Protein AF-0000000066506032 (afdb_homodimer)

Structure (mmCIF, N/CA/C/O backbone):
data_AF-0000000066506032-model_v1
#
loop_
_entity.id
_entity.type
_entity.pdbx_description
1 polymer 'Uncharacterized protein'
#
loop_
_atom_site.group_PDB
_atom_site.id
_atom_site.type_symbol
_atom_site.label_atom_id
_atom_site.label_alt_id
_atom_site.label_comp_id
_atom_site.label_asym_id
_atom_site.label_entity_id
_atom_site.label_seq_id
_atom_site.pdbx_PDB_ins_code
_atom_site.Cartn_x
_atom_site.Cartn_y
_atom_site.Cartn_z
_atom_site.occupancy
_atom_site.B_iso_or_equiv
_atom_site.auth_seq_id
_atom_site.auth_comp_id
_atom_site.auth_asym_id
_atom_site.auth_atom_id
_atom_site.pdbx_PDB_model_num
ATOM 1 N N . MET A 1 1 ? 5.398 -12.383 57.062 1 49.31 1 MET A N 1
ATOM 2 C CA . MET A 1 1 ? 4.664 -12.047 55.844 1 49.31 1 MET A CA 1
ATOM 3 C C . MET A 1 1 ? 4.434 -13.281 54.969 1 49.31 1 MET A C 1
ATOM 5 O O . MET A 1 1 ? 5.371 -14.031 54.719 1 49.31 1 MET A O 1
ATOM 9 N N . ASN A 1 2 ? 3.252 -13.773 54.875 1 62.09 2 ASN A N 1
ATOM 10 C CA . ASN A 1 2 ? 2.902 -15.062 54.312 1 62.09 2 ASN A CA 1
ATOM 11 C C . ASN A 1 2 ? 3.33 -15.156 52.844 1 62.09 2 ASN A C 1
ATOM 13 O O . ASN A 1 2 ? 3.023 -14.266 52.031 1 62.09 2 ASN A O 1
ATOM 17 N N . PHE A 1 3 ? 4.227 -16.078 52.5 1 74.69 3 PHE A N 1
ATOM 18 C CA . PHE A 1 3 ? 4.902 -16.422 51.25 1 74.69 3 PHE A CA 1
ATOM 19 C C . PHE A 1 3 ? 3.906 -16.531 50.094 1 74.69 3 PHE A C 1
ATOM 21 O O . PHE A 1 3 ? 4.207 -16.141 48.969 1 74.69 3 PHE A O 1
ATOM 28 N N . ASN A 1 4 ? 2.752 -16.875 50.438 1 65.88 4 ASN A N 1
ATOM 29 C CA . ASN A 1 4 ? 1.734 -17.078 49.406 1 65.88 4 ASN A CA 1
ATOM 30 C C . ASN A 1 4 ? 1.228 -15.742 48.875 1 65.88 4 ASN A C 1
ATOM 32 O O . ASN A 1 4 ? 0.975 -15.617 47.656 1 65.88 4 ASN A O 1
ATOM 36 N N . LYS A 1 5 ? 1.082 -14.766 49.75 1 69.75 5 LYS A N 1
ATOM 37 C CA . LYS A 1 5 ? 0.627 -13.445 49.312 1 69.75 5 LYS A CA 1
ATOM 38 C C . LYS A 1 5 ? 1.688 -12.742 48.469 1 69.75 5 LYS A C 1
ATOM 40 O O . LYS A 1 5 ? 1.364 -12.078 47.469 1 69.75 5 LYS A O 1
ATOM 45 N N . LEU A 1 6 ? 2.887 -13.094 48.719 1 70.38 6 LEU A N 1
ATOM 46 C CA . LEU A 1 6 ? 4.004 -12.516 47.969 1 70.38 6 LEU A CA 1
ATOM 47 C C . LEU A 1 6 ? 4.094 -13.109 46.594 1 70.38 6 LEU A C 1
ATOM 49 O O . LEU A 1 6 ? 4.348 -12.391 45.625 1 70.38 6 LEU A O 1
ATOM 53 N N . PHE A 1 7 ? 3.779 -14.328 46.469 1 69.75 7 PHE A N 1
ATOM 54 C CA . PHE A 1 7 ? 3.84 -15.016 45.188 1 69.75 7 PHE A CA 1
ATOM 55 C C . PHE A 1 7 ? 2.719 -14.539 44.25 1 69.75 7 PHE A C 1
ATOM 57 O O . PHE A 1 7 ? 2.93 -14.352 43.062 1 69.75 7 PHE A O 1
ATOM 64 N N . VAL A 1 8 ? 1.598 -14.297 44.781 1 64.06 8 VAL A N 1
ATOM 65 C CA . VAL A 1 8 ? 0.461 -13.812 44 1 64.06 8 VAL A CA 1
ATOM 66 C C . VAL A 1 8 ? 0.734 -12.391 43.5 1 64.06 8 VAL A C 1
ATOM 68 O O . VAL A 1 8 ? 0.438 -12.047 42.375 1 64.06 8 VAL A O 1
ATOM 71 N N . ILE A 1 9 ? 1.435 -11.609 44.344 1 64.75 9 ILE A N 1
ATOM 72 C CA . ILE A 1 9 ? 1.771 -10.234 43.969 1 64.75 9 ILE A CA 1
ATOM 73 C C . ILE A 1 9 ? 2.854 -10.227 42.906 1 64.75 9 ILE A C 1
ATOM 75 O O . ILE A 1 9 ? 2.768 -9.477 41.938 1 64.75 9 ILE A O 1
ATOM 79 N N . LEU A 1 10 ? 3.717 -11.148 43.031 1 70.25 10 LEU A N 1
ATOM 80 C CA . LEU A 1 10 ? 4.805 -11.195 42.062 1 70.25 10 LEU A CA 1
ATOM 81 C C . LEU A 1 10 ? 4.316 -11.727 40.719 1 70.25 10 LEU A C 1
ATOM 83 O O . LEU A 1 10 ? 4.727 -11.234 39.656 1 70.25 10 LEU A O 1
ATOM 87 N N . SER A 1 11 ? 3.482 -12.648 40.781 1 64.81 11 SER A N 1
ATOM 88 C CA . SER A 1 11 ? 2.943 -13.195 39.531 1 64.81 11 SER A CA 1
ATOM 89 C C . SER A 1 11 ? 2.059 -12.18 38.812 1 64.81 11 SER A C 1
ATOM 91 O O . SER A 1 11 ? 2.062 -12.102 37.594 1 64.81 11 SER A O 1
ATOM 93 N N . THR A 1 12 ? 1.361 -11.344 39.594 1 64.44 12 THR A N 1
ATOM 94 C CA . THR A 1 12 ? 0.537 -10.297 39 1 64.44 12 THR A CA 1
ATOM 95 C C . THR A 1 12 ? 1.409 -9.195 38.406 1 64.44 12 THR A C 1
ATOM 97 O O . THR A 1 12 ? 1.113 -8.688 37.312 1 64.44 12 THR A O 1
ATOM 100 N N . ILE A 1 13 ? 2.512 -8.961 39 1 60.44 13 ILE A N 1
ATOM 101 C CA . ILE A 1 13 ? 3.449 -7.961 38.5 1 60.44 13 ILE A CA 1
ATOM 102 C C . ILE A 1 13 ? 4.137 -8.492 37.25 1 60.44 13 ILE A C 1
ATOM 104 O O . ILE A 1 13 ? 4.312 -7.758 36.281 1 60.44 13 ILE A O 1
ATOM 108 N N . PHE A 1 14 ? 4.512 -9.773 37.281 1 58.94 14 PHE A N 1
ATOM 109 C CA . PHE A 1 14 ? 5.148 -10.383 36.125 1 58.94 14 PHE A CA 1
ATOM 110 C C . PHE A 1 14 ? 4.191 -10.422 34.938 1 58.94 14 PHE A C 1
ATOM 112 O O . PHE A 1 14 ? 4.598 -10.188 33.812 1 58.94 14 PHE A O 1
ATOM 119 N N . PHE A 1 15 ? 2.996 -10.82 35.156 1 56.06 15 PHE A N 1
ATOM 120 C CA . PHE A 1 15 ? 1.985 -10.82 34.125 1 56.06 15 PHE A CA 1
ATOM 121 C C . PHE A 1 15 ? 1.738 -9.414 33.594 1 56.06 15 PHE A C 1
ATOM 123 O O . PHE A 1 15 ? 1.547 -9.211 32.406 1 56.06 15 PHE A O 1
ATOM 130 N N . LEU A 1 16 ? 1.804 -8.453 34.469 1 53.59 16 LEU A N 1
ATOM 131 C CA . LEU A 1 16 ? 1.647 -7.066 34.031 1 53.59 16 LEU A CA 1
ATOM 132 C C . LEU A 1 16 ? 2.902 -6.566 33.344 1 53.59 16 LEU A C 1
ATOM 134 O O . LEU A 1 16 ? 2.814 -5.766 32.406 1 53.59 16 LEU A O 1
ATOM 138 N N . ALA A 1 17 ? 4.027 -7.086 33.781 1 50.12 17 ALA A N 1
ATOM 139 C CA . ALA A 1 17 ? 5.289 -6.676 33.188 1 50.12 17 ALA A CA 1
ATOM 140 C C . ALA A 1 17 ? 5.469 -7.316 31.797 1 50.12 17 ALA A C 1
ATOM 142 O O . ALA A 1 17 ? 6.047 -6.707 30.891 1 50.12 17 ALA A O 1
ATOM 143 N N . THR A 1 18 ? 5.293 -8.641 31.672 1 48.34 18 THR A N 1
ATOM 144 C CA . THR A 1 18 ? 5.395 -9.258 30.359 1 48.34 18 THR A CA 1
ATOM 145 C C . THR A 1 18 ? 4.367 -8.656 29.391 1 48.34 18 THR A C 1
ATOM 147 O O . THR A 1 18 ? 4.484 -8.812 28.172 1 48.34 18 THR A O 1
ATOM 150 N N . ASN A 1 19 ? 3.271 -8.328 29.797 1 40.59 19 ASN A N 1
ATOM 151 C CA . ASN A 1 19 ? 2.438 -7.602 28.844 1 40.59 19 ASN A CA 1
ATOM 152 C C . ASN A 1 19 ? 3.156 -6.375 28.297 1 40.59 19 ASN A C 1
ATOM 154 O O . ASN A 1 19 ? 3.256 -6.203 27.078 1 40.59 19 ASN A O 1
ATOM 158 N N . TYR A 1 20 ? 3.18 -5.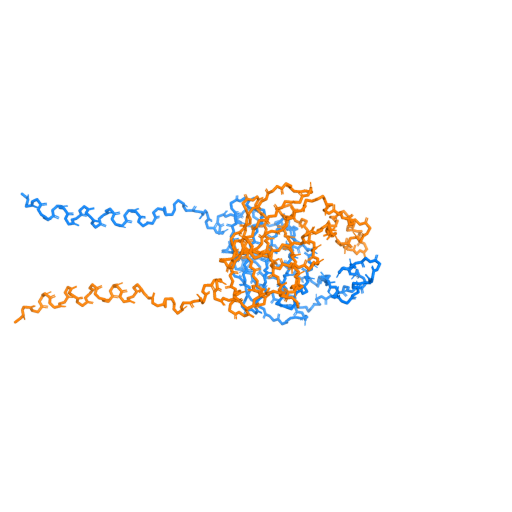082 28.875 1 36.22 20 TYR A N 1
ATOM 159 C CA . TYR A 1 20 ? 3.146 -3.842 28.109 1 36.22 20 TYR A CA 1
ATOM 160 C C . TYR A 1 20 ? 4.551 -3.404 27.719 1 36.22 20 TYR A C 1
ATOM 162 O O . TYR A 1 20 ? 4.773 -2.24 27.375 1 36.22 20 TYR A O 1
ATOM 170 N N . ILE A 1 21 ? 5.617 -4.035 28.219 1 35.44 21 ILE A N 1
ATOM 171 C CA . ILE A 1 21 ? 6.637 -3.205 27.594 1 35.44 21 ILE A CA 1
ATOM 172 C C . ILE A 1 21 ? 6.605 -3.416 26.078 1 35.44 21 ILE A C 1
ATOM 174 O O . ILE A 1 21 ? 7.121 -4.418 25.578 1 35.44 21 ILE A O 1
ATOM 178 N N . LYS A 1 22 ? 5.543 -3.461 25.406 1 39.41 22 LYS A N 1
ATOM 179 C CA . LYS A 1 22 ? 5.801 -3.047 24.031 1 39.41 22 LYS A CA 1
ATOM 180 C C . LYS A 1 22 ? 6.953 -2.051 23.969 1 39.41 22 LYS A C 1
ATOM 182 O O . LYS A 1 22 ? 6.832 -0.917 24.438 1 39.41 22 LYS A O 1
ATOM 187 N N . ILE A 1 23 ? 8.141 -2.299 24.188 1 39.12 23 ILE A N 1
ATOM 188 C CA . ILE A 1 23 ? 9.148 -1.353 23.703 1 39.12 23 ILE A CA 1
ATOM 189 C C . ILE A 1 23 ? 8.531 -0.442 22.641 1 39.12 23 ILE A C 1
ATOM 191 O O . ILE A 1 23 ? 8.062 -0.916 21.609 1 39.12 23 ILE A O 1
ATOM 195 N N . GLY A 1 24 ? 7.938 0.669 23.016 1 46.81 24 GLY A N 1
ATOM 196 C CA . GLY A 1 24 ? 7.008 1.696 22.578 1 46.81 24 GLY A CA 1
ATOM 197 C C . GLY A 1 24 ? 7.277 2.166 21.156 1 46.81 24 GLY A C 1
ATOM 198 O O . GLY A 1 24 ? 8.266 2.865 20.906 1 46.81 24 GLY A O 1
ATOM 199 N N . GLU A 1 25 ? 7.23 1.263 20.141 1 56.78 25 GLU A N 1
ATOM 200 C CA . GLU A 1 25 ? 7.234 1.967 18.875 1 56.78 25 GLU A CA 1
ATOM 201 C C .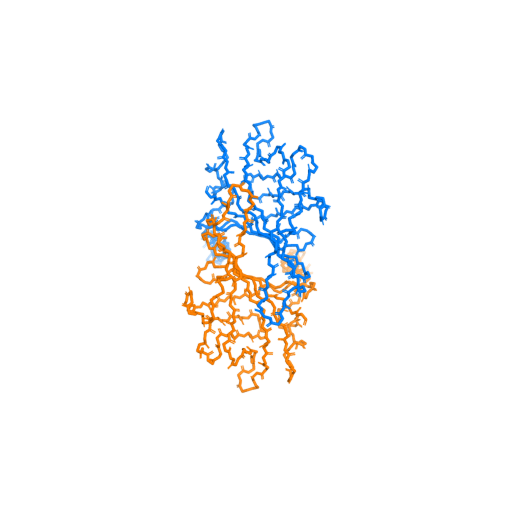 GLU A 1 25 ? 6.664 3.375 19.016 1 56.78 25 GLU A C 1
ATOM 203 O O . GLU A 1 25 ? 5.637 3.57 19.672 1 56.78 25 GLU A O 1
ATOM 208 N N . ALA A 1 26 ? 7.602 4.293 18.891 1 68.69 26 ALA A N 1
ATOM 209 C CA . ALA A 1 26 ? 7.176 5.691 18.953 1 68.69 26 ALA A CA 1
ATOM 210 C C . ALA A 1 26 ? 5.801 5.871 18.328 1 68.69 26 ALA A C 1
ATOM 212 O O . ALA A 1 26 ? 5.496 5.254 17.297 1 68.69 26 ALA A O 1
ATOM 213 N N . SER A 1 27 ? 4.996 6.387 19.047 1 85.94 27 SER A N 1
ATOM 214 C CA . SER A 1 27 ? 3.688 6.746 18.516 1 85.94 27 SER A CA 1
ATOM 215 C C . SER A 1 27 ? 3.818 7.543 17.219 1 85.94 27 SER A C 1
ATOM 217 O O . SER A 1 27 ? 4.891 8.07 16.922 1 85.94 27 SER A O 1
ATOM 219 N N . CYS A 1 28 ? 2.904 7.578 16.516 1 92.12 28 CYS A N 1
ATOM 220 C CA . CYS A 1 28 ? 2.906 8.406 15.312 1 92.12 28 CYS A CA 1
ATOM 221 C C . CYS A 1 28 ? 3.182 9.859 15.648 1 92.12 28 CYS A C 1
ATOM 223 O O . CYS A 1 28 ? 3.895 10.555 14.922 1 92.12 28 CYS A O 1
ATOM 225 N N . SER A 1 29 ? 2.648 10.258 16.781 1 91.94 29 SER A N 1
ATOM 226 C CA . SER A 1 29 ? 2.848 11.648 17.172 1 91.94 29 SER A CA 1
ATOM 227 C C . SER A 1 29 ? 4.328 11.977 17.297 1 91.94 29 SER A C 1
ATOM 229 O O . SER A 1 29 ? 4.766 13.055 16.891 1 91.94 29 SER A O 1
ATOM 231 N N . GLU A 1 30 ? 5.051 11.102 17.797 1 90.06 30 GLU A N 1
ATOM 232 C CA . GLU A 1 30 ? 6.488 11.312 17.938 1 90.06 30 GLU A CA 1
ATOM 233 C C . GLU A 1 30 ? 7.199 11.227 16.578 1 90.06 30 GLU A C 1
ATOM 235 O O . GLU A 1 30 ? 8.078 12.031 16.281 1 90.06 30 GLU A O 1
ATOM 240 N N . GLN A 1 31 ? 6.781 10.32 15.805 1 89.94 31 GLN A N 1
ATOM 241 C CA . GLN A 1 31 ? 7.469 10.047 14.547 1 89.94 31 GLN A CA 1
ATOM 242 C C . GLN A 1 31 ? 7.199 11.148 13.523 1 89.94 31 GLN A C 1
ATOM 244 O O . GLN A 1 31 ? 8.047 11.445 12.688 1 89.94 31 GLN A O 1
ATOM 249 N N . LEU A 1 32 ? 6 11.758 13.648 1 92.56 32 LEU A N 1
ATOM 250 C CA . LEU A 1 32 ? 5.609 12.734 12.641 1 92.56 32 LEU A CA 1
ATOM 251 C C . LEU A 1 32 ? 5.871 14.156 13.133 1 92.56 32 LEU A C 1
ATOM 253 O O . LEU A 1 32 ? 5.691 15.117 12.383 1 92.56 32 LEU A O 1
ATOM 257 N N . ALA A 1 33 ? 6.309 14.344 14.312 1 91.81 33 ALA A N 1
ATOM 258 C CA . ALA A 1 33 ? 6.43 15.656 14.953 1 91.81 33 ALA A CA 1
ATOM 259 C C . ALA A 1 33 ? 7.277 16.594 14.102 1 91.81 33 ALA A C 1
ATOM 261 O O . ALA A 1 33 ? 6.945 17.781 13.953 1 91.81 33 ALA A O 1
ATOM 262 N N . GLY A 1 34 ? 8.281 16.094 13.531 1 91.56 34 GLY A N 1
ATOM 263 C CA . GLY A 1 34 ? 9.227 16.922 12.797 1 91.56 34 GLY A CA 1
ATOM 264 C C . GLY A 1 34 ? 8.633 17.531 11.539 1 91.56 34 GLY A C 1
ATOM 265 O O . GLY A 1 34 ? 9.18 18.484 10.984 1 91.56 34 GLY A O 1
ATOM 266 N N . TYR A 1 35 ? 7.543 17.031 11.117 1 93.19 35 TYR A N 1
ATOM 267 C CA . TYR A 1 35 ? 6.945 17.516 9.875 1 93.19 35 TYR A CA 1
ATOM 268 C C . TYR A 1 35 ? 5.895 18.578 10.148 1 93.19 35 TYR A C 1
ATOM 270 O O . TYR A 1 35 ? 5.414 19.234 9.219 1 93.19 35 TYR A O 1
ATOM 278 N N . PHE A 1 36 ? 5.477 18.609 11.305 1 93.62 36 PHE A N 1
ATOM 279 C CA . PHE A 1 36 ? 4.469 19.594 11.672 1 93.62 36 PHE A CA 1
ATOM 280 C C . PHE A 1 36 ? 5.125 20.859 12.195 1 93.62 36 PHE A C 1
ATOM 282 O O . PHE A 1 36 ? 4.953 21.234 13.359 1 93.62 36 PHE A O 1
ATOM 289 N N . ASN A 1 37 ? 5.68 21.344 11.203 1 88.31 37 ASN A N 1
ATOM 290 C CA . ASN A 1 37 ? 6.363 22.625 11.422 1 88.31 37 ASN A CA 1
ATOM 291 C C . ASN A 1 37 ? 5.949 23.656 10.383 1 88.31 37 ASN A C 1
ATOM 293 O O . ASN A 1 37 ? 5.035 23.438 9.594 1 88.31 37 ASN A O 1
ATOM 297 N N . GLU A 1 38 ? 6.105 24.984 10.453 1 88.56 38 GLU A N 1
ATOM 298 C CA . GLU A 1 38 ? 5.641 26.094 9.617 1 88.56 38 GLU A CA 1
ATOM 299 C C . GLU A 1 38 ? 6.23 26.016 8.211 1 88.56 38 GLU A C 1
ATOM 301 O O . GLU A 1 38 ? 6.07 26.938 7.41 1 88.56 38 GLU A O 1
ATOM 306 N N . LYS A 1 39 ? 6.828 24.828 7.828 1 91.44 39 LYS A N 1
ATOM 307 C CA . LYS A 1 39 ? 7.371 24.641 6.488 1 91.44 39 LYS A CA 1
ATOM 308 C C . LYS A 1 39 ? 6.473 23.734 5.656 1 91.44 39 LYS A C 1
ATOM 310 O O . LYS A 1 39 ? 5.734 22.906 6.203 1 91.44 39 LYS A O 1
ATOM 315 N N . ASN A 1 40 ? 6.602 23.906 4.406 1 92.62 40 ASN A N 1
ATOM 316 C CA . ASN A 1 40 ? 5.91 23.016 3.475 1 92.62 40 ASN A CA 1
ATOM 317 C C . ASN A 1 40 ? 6.551 21.625 3.447 1 92.62 40 ASN A C 1
ATOM 319 O O . ASN A 1 40 ? 7.773 21.5 3.486 1 92.62 40 ASN A O 1
ATOM 323 N N . GLN A 1 41 ? 5.652 20.625 3.43 1 92.06 41 GLN A N 1
ATOM 324 C CA . GLN A 1 41 ? 6.094 19.234 3.377 1 92.06 41 GLN A CA 1
ATOM 325 C C . GLN A 1 41 ? 5.703 18.578 2.055 1 92.06 41 GLN A C 1
ATOM 327 O O . GLN A 1 41 ? 4.523 18.531 1.704 1 92.06 41 GLN A O 1
ATOM 332 N N . ASN A 1 42 ? 6.66 18.078 1.332 1 89.69 42 ASN A N 1
ATOM 333 C CA . ASN A 1 42 ? 6.34 17.25 0.173 1 89.69 42 ASN A CA 1
ATOM 334 C C . ASN A 1 42 ? 5.953 15.828 0.585 1 89.69 42 ASN A C 1
ATOM 336 O O . ASN A 1 42 ? 6.66 15.195 1.369 1 89.69 42 ASN A O 1
ATOM 340 N N . VAL A 1 43 ? 4.785 15.461 0.041 1 88.81 43 VAL A N 1
ATOM 341 C CA . VAL A 1 43 ? 4.285 14.148 0.442 1 88.81 43 VAL A CA 1
ATOM 342 C C . VAL A 1 43 ? 3.936 13.328 -0.797 1 88.81 43 VAL A C 1
ATOM 344 O O . VAL A 1 43 ? 3.512 13.875 -1.816 1 88.81 43 VAL A O 1
ATOM 347 N N . GLN A 1 44 ? 4.156 12.07 -0.62 1 86.5 44 GLN A N 1
ATOM 348 C CA . GLN A 1 44 ? 3.633 11.07 -1.545 1 86.5 44 GLN A CA 1
ATOM 349 C C . GLN A 1 44 ? 2.562 10.211 -0.878 1 86.5 44 GLN A C 1
ATOM 351 O O . GLN A 1 44 ? 2.789 9.648 0.198 1 86.5 44 GLN A O 1
ATOM 356 N N . LEU A 1 45 ? 1.511 10.188 -1.52 1 90.38 45 LEU A N 1
ATOM 357 C CA . LEU A 1 45 ? 0.445 9.273 -1.123 1 90.38 45 LEU A CA 1
ATOM 358 C C . LEU A 1 45 ? 0.218 8.203 -2.189 1 90.38 45 LEU A C 1
ATOM 360 O O . LEU A 1 45 ? 0.124 8.523 -3.379 1 90.38 45 LEU A O 1
ATOM 364 N N . THR A 1 46 ? 0.154 7.023 -1.751 1 90.25 46 THR A N 1
ATOM 365 C CA . THR A 1 46 ? -0.203 5.91 -2.621 1 90.25 46 THR A CA 1
ATOM 366 C C . THR A 1 46 ? -1.386 5.133 -2.049 1 90.25 46 THR A C 1
ATOM 368 O O . THR A 1 46 ? -1.386 4.773 -0.87 1 90.25 46 THR A O 1
ATOM 371 N N . PHE A 1 47 ? -2.344 4.914 -2.854 1 90.75 47 PHE A N 1
ATOM 372 C CA . PHE A 1 47 ? -3.531 4.16 -2.473 1 90.75 47 PHE A CA 1
ATOM 373 C C . PHE A 1 47 ? -3.66 2.891 -3.311 1 90.75 47 PHE A C 1
ATOM 375 O O . PHE A 1 47 ? -3.461 2.922 -4.527 1 90.75 47 PHE A O 1
ATOM 382 N N . VAL A 1 48 ? -3.922 1.862 -2.67 1 89.19 48 VAL A N 1
ATOM 383 C CA . VAL A 1 48 ? -4.398 0.662 -3.35 1 89.19 48 VAL A CA 1
ATOM 384 C C . VAL A 1 48 ? -5.867 0.42 -3 1 89.19 48 VAL A C 1
ATOM 386 O O . VAL A 1 48 ? -6.207 0.219 -1.833 1 89.19 48 VAL A O 1
ATOM 389 N N . ARG A 1 49 ? -6.684 0.376 -4.012 1 87.88 49 ARG A N 1
ATOM 390 C CA . ARG A 1 49 ? -8.117 0.191 -3.824 1 87.88 49 ARG A CA 1
ATOM 391 C C . ARG A 1 49 ? -8.484 -1.289 -3.826 1 87.88 49 ARG A C 1
ATOM 393 O O . ARG A 1 49 ? -7.742 -2.117 -4.359 1 87.88 49 ARG A O 1
ATOM 400 N N . PRO A 1 50 ? -9.602 -1.54 -3.285 1 83.44 50 PRO A N 1
ATOM 401 C CA . PRO A 1 50 ? -10 -2.947 -3.203 1 83.44 50 PRO A CA 1
ATOM 402 C C . PRO A 1 50 ? -10.086 -3.615 -4.574 1 83.44 50 PRO A C 1
ATOM 404 O O . PRO A 1 50 ? -9.867 -4.824 -4.691 1 83.44 50 PRO A O 1
ATOM 407 N N . GLN A 1 51 ? -10.375 -2.879 -5.586 1 78.75 51 GLN A N 1
ATOM 408 C CA . GLN A 1 51 ? -10.523 -3.445 -6.922 1 78.75 51 GLN A CA 1
ATOM 409 C C . GLN A 1 51 ? -9.172 -3.596 -7.609 1 78.75 51 GLN A C 1
ATOM 411 O O . GLN A 1 51 ? -9.086 -4.121 -8.719 1 78.75 51 GLN A O 1
ATOM 416 N N . GLY A 1 52 ? -8.102 -3.004 -6.941 1 78 52 GLY A N 1
ATOM 417 C CA . GLY A 1 52 ? -6.762 -3.232 -7.457 1 78 52 GLY A CA 1
ATOM 418 C C . GLY A 1 52 ? -6.152 -2.002 -8.102 1 78 52 GLY A C 1
ATOM 419 O O . GLY A 1 52 ? -4.961 -1.983 -8.414 1 78 52 GLY A O 1
ATOM 420 N N . ASP A 1 53 ? -6.961 -1.018 -8.289 1 82.56 53 ASP A N 1
ATOM 421 C CA . ASP A 1 53 ? -6.418 0.214 -8.859 1 82.56 53 ASP A CA 1
ATOM 422 C C . ASP A 1 53 ? -5.488 0.908 -7.867 1 82.56 53 ASP A C 1
ATOM 424 O O . ASP A 1 53 ? -5.773 0.962 -6.668 1 82.56 53 ASP A O 1
ATOM 428 N N . VAL A 1 54 ? -4.426 1.358 -8.422 1 85.88 54 VAL A N 1
ATOM 429 C CA . VAL A 1 54 ? -3.449 2.104 -7.637 1 85.88 54 VAL A CA 1
ATOM 430 C C . VAL A 1 54 ? -3.549 3.592 -7.965 1 85.88 54 VAL A C 1
ATOM 432 O O . VAL A 1 54 ? -3.623 3.973 -9.133 1 85.88 54 VAL A O 1
ATOM 435 N N . VAL A 1 55 ? -3.607 4.352 -6.953 1 84.81 55 VAL A N 1
ATOM 436 C CA . VAL A 1 55 ? -3.658 5.801 -7.105 1 84.81 55 VAL A CA 1
ATOM 437 C C . VAL A 1 55 ? -2.391 6.426 -6.523 1 84.81 55 VAL A C 1
ATOM 439 O O . VAL A 1 55 ? -1.988 6.102 -5.406 1 84.81 55 VAL A O 1
ATOM 442 N N . TYR A 1 56 ? -1.836 7.301 -7.316 1 84.56 56 TYR A N 1
ATOM 443 C CA . TYR A 1 56 ? -0.614 7.992 -6.918 1 84.56 56 TYR A CA 1
ATOM 444 C C . TYR A 1 56 ? -0.838 9.5 -6.844 1 84.56 56 TYR A C 1
ATOM 446 O O . TYR A 1 56 ? -1.355 10.102 -7.785 1 84.56 56 TYR A O 1
ATOM 454 N N . ILE A 1 57 ? -0.417 10.023 -5.691 1 83.31 57 ILE A N 1
ATOM 455 C CA . ILE A 1 57 ? -0.496 11.469 -5.484 1 83.31 57 ILE A CA 1
ATOM 456 C C . ILE A 1 57 ? 0.844 11.992 -4.973 1 83.31 57 ILE A C 1
ATOM 458 O O . ILE A 1 57 ? 1.41 11.438 -4.027 1 83.31 57 ILE A O 1
ATOM 462 N N . SER A 1 58 ? 1.342 12.984 -5.617 1 83.69 58 SER A N 1
ATOM 463 C CA . SER A 1 58 ? 2.434 13.805 -5.102 1 83.69 58 SER A CA 1
ATOM 464 C C . SER A 1 58 ? 1.979 15.242 -4.867 1 83.69 58 SER A C 1
ATOM 466 O O . SER A 1 58 ? 1.466 15.898 -5.781 1 83.69 58 SER A O 1
ATOM 468 N N . ASN A 1 59 ? 2.172 15.617 -3.576 1 84.06 59 ASN A N 1
ATOM 469 C CA . ASN A 1 59 ? 1.655 16.938 -3.242 1 84.06 59 ASN A CA 1
ATOM 470 C C . ASN A 1 59 ? 2.498 17.625 -2.162 1 84.06 59 ASN A C 1
ATOM 472 O O . ASN A 1 59 ? 3.352 16.984 -1.546 1 84.06 59 ASN A O 1
ATOM 476 N N . THR A 1 60 ? 2.248 18.906 -2.078 1 88.31 60 THR A N 1
ATOM 477 C CA . THR A 1 60 ? 2.812 19.688 -0.982 1 88.31 60 THR A CA 1
ATOM 478 C C . THR A 1 60 ? 1.736 20.031 0.043 1 88.31 60 THR A C 1
ATOM 480 O O . THR A 1 60 ? 0.681 20.562 -0.312 1 88.31 60 THR A O 1
ATOM 483 N N . LEU A 1 61 ? 2.066 19.703 1.287 1 90.5 61 LEU A N 1
ATOM 484 C CA . LEU A 1 61 ? 1.156 20.047 2.371 1 90.5 61 LEU A CA 1
ATOM 485 C C . LEU A 1 61 ? 1.728 21.188 3.209 1 90.5 61 LEU A C 1
ATOM 487 O O . LEU A 1 61 ? 2.936 21.234 3.453 1 90.5 61 LEU A O 1
ATOM 491 N N . SER A 1 62 ? 0.858 22.031 3.58 1 92.56 62 SER A N 1
ATOM 492 C CA . SER A 1 62 ? 1.235 23.156 4.441 1 92.56 62 SER A CA 1
ATOM 493 C C . SER A 1 62 ? 0.614 23.016 5.824 1 92.56 62 SER A C 1
ATOM 495 O O . SER A 1 62 ? -0.502 22.516 5.965 1 92.56 62 SER A O 1
ATOM 497 N N . TYR A 1 63 ? 1.405 23.484 6.75 1 94.94 63 TYR A N 1
ATOM 498 C CA . TYR A 1 63 ? 0.917 23.469 8.125 1 94.94 63 TYR A CA 1
ATOM 499 C C . TYR A 1 63 ? -0.15 24.531 8.344 1 94.94 63 TYR A C 1
ATOM 501 O O . TYR A 1 63 ? 0.04 25.688 7.973 1 94.94 63 TYR A O 1
ATOM 509 N N . TYR A 1 64 ? -1.316 24.125 8.844 1 93.44 64 TYR A N 1
ATOM 510 C CA . TYR A 1 64 ? -2.395 25.016 9.242 1 93.44 64 TYR A CA 1
ATOM 511 C C . TYR A 1 64 ? -2.428 25.188 10.758 1 93.44 64 TYR A C 1
ATOM 513 O O . TYR A 1 64 ? -2.967 24.344 11.477 1 93.44 64 TYR A O 1
ATOM 521 N N . PRO A 1 65 ? -1.959 26.281 11.359 1 91.12 65 PRO A N 1
ATOM 522 C CA . PRO A 1 65 ? -1.708 26.422 12.789 1 91.12 65 PRO A CA 1
ATOM 523 C C . PRO A 1 65 ? -2.99 26.422 13.617 1 91.12 65 PRO A C 1
ATOM 525 O O . PRO A 1 65 ? -2.998 25.938 14.75 1 91.12 65 PRO A O 1
ATOM 528 N N . TYR A 1 66 ? -4.109 26.859 13.117 1 91.62 66 TYR A N 1
ATOM 529 C CA . TYR A 1 66 ? -5.336 26.969 13.906 1 91.62 66 TYR A CA 1
ATOM 530 C C . TYR A 1 66 ? -5.945 25.594 14.148 1 91.62 66 TYR A C 1
ATOM 532 O O . TYR A 1 66 ? -6.656 25.391 15.141 1 91.62 66 TYR A O 1
ATOM 540 N N . GLY A 1 67 ? -5.66 24.625 13.289 1 92.12 67 GLY A N 1
ATOM 541 C CA . GLY A 1 67 ? -6.184 23.281 13.453 1 92.12 67 GLY A CA 1
ATOM 542 C C . GLY A 1 67 ? -5.109 22.25 13.773 1 92.12 67 GLY A C 1
ATOM 543 O O . GLY A 1 67 ? -5.414 21.078 14.023 1 92.12 67 GLY A O 1
ATOM 544 N N . SER A 1 68 ? -3.883 22.719 13.727 1 93.62 68 SER A N 1
ATOM 545 C CA . SER A 1 68 ? -2.715 21.891 14.023 1 93.62 68 SER A CA 1
ATOM 546 C C . SER A 1 68 ? -2.658 20.672 13.109 1 93.62 68 SER A C 1
ATOM 548 O O . SER A 1 68 ? -2.514 19.547 13.586 1 93.62 68 SER A O 1
ATOM 550 N N . PHE A 1 69 ? -2.848 20.875 11.914 1 94.56 69 PHE A N 1
ATOM 551 C CA . PHE A 1 69 ? -2.752 19.781 10.945 1 94.56 69 PHE A CA 1
ATOM 552 C C . PHE A 1 69 ? -2.076 20.266 9.664 1 94.56 69 PHE A C 1
ATOM 554 O O . PHE A 1 69 ? -1.954 21.469 9.43 1 94.56 69 PHE A O 1
ATOM 561 N N . LEU A 1 70 ? -1.59 19.375 8.812 1 94.25 70 LEU A N 1
ATOM 562 C CA . LEU A 1 70 ? -1.101 19.641 7.465 1 94.25 70 LEU A CA 1
ATOM 563 C C . LEU A 1 70 ? -2.221 19.5 6.441 1 94.25 70 LEU A C 1
ATOM 565 O O . LEU A 1 70 ? -3.061 18.594 6.559 1 94.25 70 LEU A O 1
ATOM 569 N N . THR A 1 71 ? -2.135 20.344 5.391 1 92.75 71 THR A N 1
ATOM 570 C CA . THR A 1 71 ? -3.191 20.297 4.387 1 92.75 71 THR A CA 1
ATOM 571 C C . THR A 1 71 ? -2.682 20.797 3.039 1 92.75 71 THR A C 1
ATOM 573 O O . THR A 1 71 ? -1.665 21.5 2.975 1 92.75 71 THR A O 1
ATOM 576 N N . ASN A 1 72 ? -3.27 20.375 1.894 1 87 72 ASN A N 1
ATOM 577 C CA . ASN A 1 72 ? -2.857 20.781 0.555 1 87 72 ASN A CA 1
ATOM 578 C C . ASN A 1 72 ? -3.369 22.172 0.211 1 87 72 ASN A C 1
ATOM 580 O O . ASN A 1 72 ? -2.797 22.859 -0.639 1 87 72 ASN A O 1
ATOM 584 N N . GLY A 1 73 ? -4.383 22.672 0.771 1 76.56 73 GLY A N 1
ATOM 585 C CA . GLY A 1 73 ? -4.918 24.016 0.525 1 76.56 73 GLY A CA 1
ATOM 586 C C . GLY A 1 73 ? -5.516 24.172 -0.861 1 76.56 73 GLY A C 1
ATOM 587 O O . GLY A 1 73 ? -6.367 25.031 -1.082 1 76.56 73 GLY A O 1
ATOM 588 N N . ASN A 1 74 ? -4.902 23.438 -1.944 1 75.69 74 ASN A N 1
ATOM 589 C CA . ASN A 1 74 ? -5.367 23.547 -3.324 1 75.69 74 ASN A CA 1
ATOM 590 C C . ASN A 1 74 ? -5.633 22.172 -3.934 1 75.69 74 ASN A C 1
ATOM 592 O O . ASN A 1 74 ? -5.426 21.141 -3.281 1 75.69 74 ASN A O 1
ATOM 596 N N . SER A 1 75 ? -6.191 22.25 -5.188 1 75.56 75 SER A N 1
ATOM 597 C CA . SER A 1 75 ? -6.418 21 -5.922 1 75.56 75 SER A CA 1
ATOM 598 C C . SER A 1 75 ? -5.102 20.312 -6.254 1 75.56 75 SER A C 1
ATOM 600 O O . SER A 1 75 ? -4.055 20.953 -6.324 1 75.56 75 SER A O 1
ATOM 602 N N . PHE A 1 76 ? -5.16 19 -6.309 1 73.5 76 PHE A N 1
ATOM 603 C CA . PHE A 1 76 ? -3.963 18.234 -6.629 1 73.5 76 PHE A CA 1
ATOM 604 C C . PHE A 1 76 ? -4.281 17.109 -7.613 1 73.5 76 PHE A C 1
ATOM 606 O O . PHE A 1 76 ? -5.375 16.547 -7.578 1 73.5 76 PHE A O 1
ATOM 613 N N . PRO A 1 77 ? -3.465 16.859 -8.406 1 75.25 77 PRO A N 1
ATOM 614 C CA . PRO A 1 77 ? -3.67 15.758 -9.352 1 75.25 77 PRO A CA 1
ATOM 615 C C . PRO A 1 77 ? -3.418 14.391 -8.734 1 75.25 77 PRO A C 1
ATOM 617 O O . PRO A 1 77 ? -2.58 14.258 -7.84 1 75.25 77 PRO A O 1
ATOM 620 N N . ALA A 1 78 ? -4.289 13.414 -9.164 1 80 78 ALA A N 1
ATOM 621 C CA . ALA A 1 78 ? -4.09 12.008 -8.836 1 80 78 ALA A CA 1
ATOM 622 C C . ALA A 1 78 ? -3.928 11.172 -10.102 1 80 78 ALA A C 1
ATOM 624 O O . ALA A 1 78 ? -4.652 11.367 -11.078 1 80 78 ALA A O 1
ATOM 625 N N . LEU A 1 79 ? -3.014 10.289 -10.047 1 79.62 79 LEU A N 1
ATOM 626 C CA . LEU A 1 79 ? -2.789 9.359 -11.156 1 79.62 79 LEU A CA 1
ATOM 627 C C . LEU A 1 79 ? -3.318 7.973 -10.812 1 79.62 79 LEU A C 1
ATOM 629 O O . LEU A 1 79 ? -3.053 7.453 -9.727 1 79.62 79 LEU A O 1
ATOM 633 N N . PHE A 1 80 ? -4.047 7.426 -11.773 1 79 80 PHE A N 1
ATOM 634 C CA . PHE A 1 80 ? -4.66 6.121 -11.562 1 79 80 PHE A CA 1
ATOM 635 C C . PHE A 1 80 ? -3.998 5.059 -12.438 1 79 80 PHE A C 1
ATOM 637 O O . PHE A 1 80 ? -3.67 5.32 -13.594 1 79 80 PHE A O 1
ATOM 644 N N . SER A 1 81 ? -3.945 3.918 -11.805 1 75 81 SER A N 1
ATOM 645 C CA . SER A 1 81 ? -3.562 2.783 -12.641 1 75 81 SER A CA 1
ATOM 646 C C . SER A 1 81 ? -4.73 2.309 -13.5 1 75 81 SER A C 1
ATOM 648 O O . SER A 1 81 ? -5.891 2.502 -13.133 1 75 81 SER A O 1
ATOM 650 N N . SER A 1 82 ? -4.512 2.053 -14.781 1 61.78 82 SER A N 1
ATOM 651 C CA . SER A 1 82 ? -5.543 1.462 -15.625 1 61.78 82 SER A CA 1
ATOM 652 C C . SER A 1 82 ? -5.367 -0.048 -15.742 1 61.78 82 SER A C 1
ATOM 654 O O . SER A 1 82 ? -4.25 -0.537 -15.914 1 61.78 82 SER A O 1
ATOM 656 N N . ARG A 1 83 ? -6.43 -0.782 -15.258 1 51.94 83 ARG A N 1
ATOM 657 C CA . ARG A 1 83 ? -6.441 -2.236 -15.359 1 51.94 83 ARG A CA 1
ATOM 658 C C . ARG A 1 83 ? -6.242 -2.688 -16.797 1 51.94 83 ARG A C 1
ATOM 660 O O . ARG A 1 83 ? -5.676 -3.752 -17.047 1 51.94 83 ARG A O 1
ATOM 667 N N . THR A 1 84 ? -7.055 -2.084 -17.562 1 46.38 84 THR A N 1
ATOM 668 C CA . THR A 1 84 ? -7.234 -2.59 -18.922 1 46.38 84 THR A CA 1
ATOM 669 C C . THR A 1 84 ? -5.938 -2.473 -19.719 1 46.38 84 THR A C 1
ATOM 671 O O . THR A 1 84 ? -5.773 -3.141 -20.75 1 46.38 84 THR A O 1
ATOM 674 N N . LYS A 1 85 ? -5.465 -1.365 -19.562 1 41.94 85 LYS A N 1
ATOM 675 C CA . LYS A 1 85 ? -4.551 -1.223 -20.688 1 41.94 85 LYS A CA 1
ATOM 676 C C . LYS A 1 85 ? -3.363 -2.176 -20.547 1 41.94 85 LYS A C 1
ATOM 678 O O . LYS A 1 85 ? -2.279 -1.77 -20.125 1 41.94 85 LYS A O 1
ATOM 683 N N . THR A 1 86 ? -3.629 -3.201 -19.828 1 38.09 86 THR A N 1
ATOM 684 C CA . THR A 1 86 ? -2.596 -4.219 -19.984 1 38.09 86 THR A CA 1
ATOM 685 C C . THR A 1 86 ? -2.461 -4.621 -21.453 1 38.09 86 THR A C 1
ATOM 687 O O . THR A 1 86 ? -3.377 -5.215 -22.031 1 38.09 86 THR A O 1
ATOM 690 N N . THR A 1 87 ? -2.076 -3.834 -22.281 1 37.97 87 THR A N 1
ATOM 691 C CA . THR A 1 87 ? -1.91 -4.332 -23.641 1 37.97 87 THR A CA 1
ATOM 692 C C . THR A 1 87 ? -1.051 -5.594 -23.656 1 37.97 87 THR A C 1
ATOM 694 O O . THR A 1 87 ? -0.229 -5.801 -22.75 1 37.97 87 THR A O 1
ATOM 697 N N . PRO A 1 88 ? -1.457 -6.469 -24.391 1 39.47 88 PRO A N 1
ATOM 698 C CA . PRO A 1 88 ? -0.523 -7.559 -24.688 1 39.47 88 PRO A CA 1
ATOM 699 C C . PRO A 1 88 ? 0.937 -7.113 -24.641 1 39.47 88 PRO A C 1
ATOM 701 O O . PRO A 1 88 ? 1.819 -7.906 -24.297 1 39.47 88 PRO A O 1
ATOM 704 N N . SER A 1 89 ? 1.216 -5.984 -25.078 1 38.81 89 SER A N 1
ATOM 705 C CA . SER A 1 89 ? 2.535 -5.43 -25.344 1 38.81 89 SER A CA 1
ATOM 706 C C . SER A 1 89 ? 3.105 -4.715 -24.125 1 38.81 89 SER A C 1
ATOM 708 O O . SER A 1 89 ? 4.23 -4.215 -24.172 1 38.81 89 SER A O 1
ATOM 710 N N . GLY A 1 90 ? 2.605 -4.652 -23.047 1 42.16 90 GLY A N 1
ATOM 711 C CA . GLY A 1 90 ? 3.195 -4.137 -21.828 1 42.16 90 GLY A CA 1
ATOM 712 C C . GLY A 1 90 ? 2.193 -3.432 -20.938 1 42.16 90 GLY A C 1
ATOM 713 O O . GLY A 1 90 ? 1.185 -2.91 -21.406 1 42.16 90 GLY A O 1
ATOM 714 N N . VAL A 1 91 ? 1.762 -3.957 -19.797 1 45.44 91 VAL A N 1
ATOM 715 C CA . VAL A 1 91 ? 0.848 -3.512 -18.75 1 45.44 91 VAL A CA 1
ATOM 716 C C . VAL A 1 91 ? 1.198 -2.086 -18.328 1 45.44 91 VAL A C 1
ATOM 718 O O . VAL A 1 91 ? 2.309 -1.825 -17.859 1 45.44 91 VAL A O 1
ATOM 721 N N . GLN A 1 92 ? 0.67 -1.089 -19.109 1 51.22 92 GLN A N 1
ATOM 722 C CA . GLN A 1 92 ? 0.886 0.237 -18.547 1 51.22 92 GLN A CA 1
ATOM 723 C C . GLN A 1 92 ? -0.177 0.565 -17.5 1 51.22 92 GLN A C 1
ATOM 725 O O . GLN A 1 92 ? -1.227 1.122 -17.828 1 51.22 92 GLN A O 1
ATOM 730 N N . PRO A 1 93 ? 0.109 0.077 -16.359 1 60.03 93 PRO A N 1
ATOM 731 C CA . PRO A 1 93 ? -0.989 0.306 -15.414 1 60.03 93 PRO A CA 1
ATOM 732 C C . PRO A 1 93 ? -1.212 1.788 -15.117 1 60.03 93 PRO A C 1
ATOM 734 O O . PRO A 1 93 ? -2.279 2.17 -14.633 1 60.03 93 PRO A O 1
ATOM 737 N N . PHE A 1 94 ? -0.182 2.598 -15.438 1 60.38 94 PHE A N 1
ATOM 738 C CA . PHE A 1 94 ? -0.372 3.998 -15.07 1 60.38 94 PHE A CA 1
ATOM 739 C C . PHE A 1 94 ? -0.206 4.898 -16.297 1 60.38 94 PHE A C 1
ATOM 741 O O . PHE A 1 94 ? 0.741 4.738 -17.062 1 60.38 94 PHE A O 1
ATOM 748 N N . ASP A 1 95 ? -1.309 5.488 -16.781 1 55.78 95 ASP A N 1
ATOM 749 C CA . ASP A 1 95 ? -1.287 6.457 -17.859 1 55.78 95 ASP A CA 1
ATOM 750 C C . ASP A 1 95 ? -1.481 7.879 -17.344 1 55.78 95 ASP A C 1
ATOM 752 O O . ASP A 1 95 ? -2.477 8.172 -16.672 1 55.78 95 ASP A O 1
ATOM 756 N N . ILE A 1 96 ? -0.442 8.742 -17.516 1 56.03 96 ILE A N 1
ATOM 757 C CA . ILE A 1 96 ? -0.487 10.125 -17.062 1 56.03 96 ILE A CA 1
ATOM 758 C C . ILE A 1 96 ? -1.71 10.828 -17.641 1 56.03 96 ILE A C 1
ATOM 760 O O . ILE A 1 96 ? -2.23 11.781 -17.062 1 56.03 96 ILE A O 1
ATOM 764 N N . ASP A 1 97 ? -2.02 10.352 -18.812 1 58.5 97 ASP A N 1
ATOM 765 C CA . ASP A 1 97 ? -3.162 11 -19.453 1 58.5 97 ASP A CA 1
ATOM 766 C C . ASP A 1 97 ? -4.457 10.688 -18.703 1 58.5 97 ASP A C 1
ATOM 768 O O . ASP A 1 97 ? -5.484 11.32 -18.938 1 58.5 97 ASP A O 1
ATOM 772 N N . GLN A 1 98 ? -4.281 9.773 -17.703 1 59.09 98 GLN A N 1
ATOM 773 C CA . GLN A 1 98 ? -5.449 9.414 -16.906 1 59.09 98 GLN A CA 1
ATOM 774 C C . GLN A 1 98 ? -5.418 10.109 -15.539 1 59.09 98 GLN A C 1
ATOM 776 O O . GLN A 1 98 ? -5.965 9.586 -14.562 1 59.09 98 GLN A O 1
ATOM 781 N N . LYS A 1 99 ? -4.785 11.219 -15.523 1 66.19 99 LYS A N 1
ATOM 782 C CA . LYS A 1 99 ? -4.785 12 -14.297 1 66.19 99 LYS A CA 1
ATOM 783 C C . LYS A 1 99 ? -6.172 12.562 -14 1 66.19 99 LYS A C 1
ATOM 785 O O . LYS A 1 99 ? -6.883 12.992 -14.914 1 66.19 99 LYS A O 1
ATOM 790 N N . GLN A 1 100 ? -6.535 12.312 -12.781 1 68.12 100 GLN A N 1
ATOM 791 C CA . GLN A 1 100 ? -7.773 12.914 -12.297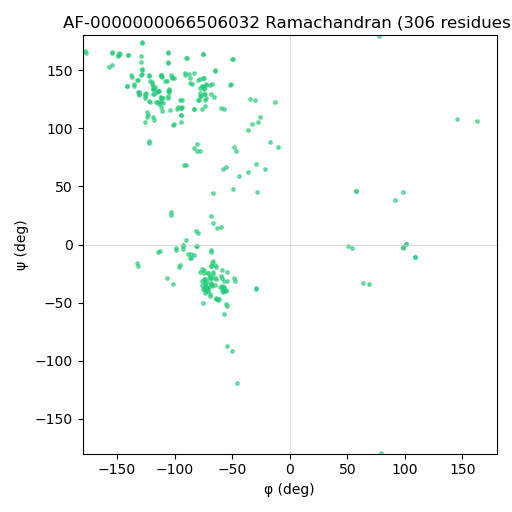 1 68.12 100 GLN A CA 1
ATOM 792 C C . GLN A 1 100 ? -7.488 13.961 -11.219 1 68.12 100 GLN A C 1
ATOM 794 O O . GLN A 1 100 ? -6.684 13.727 -10.32 1 68.12 100 GLN A O 1
ATOM 799 N N . THR A 1 101 ? -7.898 15.195 -11.578 1 65.62 101 THR A N 1
ATOM 800 C CA . THR A 1 101 ? -7.672 16.266 -10.617 1 65.62 101 THR A CA 1
ATOM 801 C C . THR A 1 101 ? -8.688 16.203 -9.484 1 65.62 101 THR A C 1
ATOM 803 O O . THR A 1 101 ? -9.875 15.969 -9.719 1 65.62 101 THR A O 1
ATOM 806 N N . SER A 1 102 ? -8.227 16 -8.383 1 59.88 102 SER A N 1
ATOM 807 C CA . SER A 1 102 ? -9.094 16.172 -7.223 1 59.88 102 SER A CA 1
ATOM 808 C C . SER A 1 102 ? -9.211 17.641 -6.84 1 59.88 102 SER A C 1
ATOM 810 O O . SER A 1 102 ? -8.211 18.297 -6.531 1 59.88 102 SER A O 1
ATOM 812 N N . PHE A 1 103 ? -10.18 18.312 -7.504 1 52.12 103 PHE A N 1
ATOM 813 C CA . PHE A 1 103 ? -10.438 19.75 -7.383 1 52.12 103 PHE A CA 1
ATOM 814 C C . PHE A 1 103 ? -10.719 20.125 -5.934 1 52.12 103 PHE A C 1
ATOM 816 O O . PHE A 1 103 ? -10.562 21.281 -5.547 1 52.12 103 PHE A O 1
ATOM 823 N N . TYR A 1 104 ? -11.758 19.484 -5.48 1 49.94 104 TYR A N 1
ATOM 824 C CA . TYR A 1 104 ? -12.602 20.391 -4.719 1 49.94 104 TYR A CA 1
ATOM 825 C C . TYR A 1 104 ? -11.773 21.234 -3.756 1 49.94 104 TYR A C 1
ATOM 827 O O . TYR A 1 104 ? -11.844 22.469 -3.785 1 49.94 104 TYR A O 1
ATOM 835 N N . ASP A 1 105 ? -12.125 21.031 -2.398 1 52.44 105 ASP A N 1
ATOM 836 C CA . ASP A 1 105 ? -12.258 21.984 -1.305 1 52.44 105 ASP A CA 1
ATOM 837 C C . ASP A 1 105 ? -10.898 22.281 -0.673 1 52.44 105 ASP A C 1
ATOM 839 O O . ASP A 1 105 ? -9.945 21.516 -0.854 1 52.44 105 ASP A O 1
ATOM 843 N N . ARG A 1 106 ? -10.859 23.422 -0.277 1 58.03 106 ARG A N 1
ATOM 844 C CA . ARG A 1 106 ? -9.984 23.859 0.806 1 58.03 106 ARG A CA 1
ATOM 845 C C . ARG A 1 106 ? -9.852 22.781 1.878 1 58.03 106 ARG A C 1
ATOM 847 O O . ARG 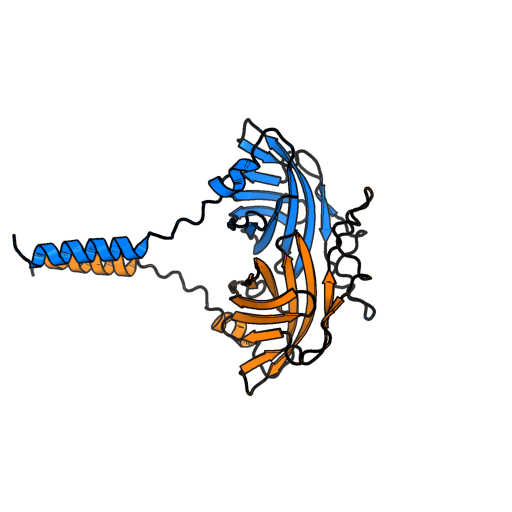A 1 106 ? -10.859 22.312 2.42 1 58.03 106 ARG A O 1
ATOM 854 N N . SER A 1 107 ? -8.68 22 1.772 1 65.25 107 SER A N 1
ATOM 855 C CA . SER A 1 107 ? -8.367 21.031 2.824 1 65.25 107 SER A CA 1
ATOM 856 C C . SER A 1 107 ? -8.789 19.625 2.42 1 65.25 107 SER A C 1
ATOM 858 O O . SER A 1 107 ? -9.461 18.922 3.182 1 65.25 107 SER A O 1
ATOM 860 N N . GLY A 1 108 ? -8.492 19.188 1.143 1 85.38 108 GLY A N 1
ATOM 861 C CA . GLY A 1 108 ? -8.797 17.844 0.668 1 85.38 108 GLY A CA 1
ATOM 862 C C . GLY A 1 108 ? -7.996 16.766 1.365 1 85.38 108 GLY A C 1
ATOM 863 O O . GLY A 1 108 ? -8.422 15.617 1.427 1 85.38 108 GLY A O 1
ATOM 864 N N . ILE A 1 109 ? -6.891 17.156 1.847 1 89.94 109 ILE A N 1
ATOM 865 C CA . ILE A 1 109 ? -6.035 16.297 2.65 1 89.94 109 ILE A CA 1
ATOM 866 C C . ILE A 1 109 ? -5.805 16.922 4.023 1 89.94 109 ILE A C 1
ATOM 868 O O . ILE A 1 109 ? -5.363 18.062 4.121 1 89.94 109 ILE A O 1
ATOM 872 N N . ILE A 1 110 ? -6.133 16.25 5.035 1 93 110 ILE A N 1
ATOM 873 C CA . ILE A 1 110 ? -5.848 16.672 6.398 1 93 110 ILE A CA 1
ATOM 874 C C . ILE A 1 110 ? -5.043 15.602 7.125 1 93 110 ILE A C 1
ATOM 876 O O . ILE A 1 110 ? -5.543 14.5 7.359 1 93 110 ILE A O 1
ATOM 880 N N . LEU A 1 111 ? -3.83 15.906 7.414 1 95.38 111 LEU A N 1
ATOM 881 C CA . LEU A 1 111 ? -2.957 15.031 8.18 1 95.38 111 LEU A CA 1
ATOM 882 C C . LEU A 1 111 ? -2.68 15.609 9.562 1 95.38 111 LEU A C 1
ATOM 884 O O . LEU A 1 111 ? -2.189 16.734 9.68 1 95.38 111 LEU A O 1
ATOM 888 N N . ARG A 1 112 ? -2.941 14.844 10.5 1 96.38 112 ARG A N 1
ATOM 889 C CA . ARG A 1 112 ? -2.668 15.266 11.875 1 96.38 112 ARG A CA 1
ATOM 890 C C . ARG A 1 112 ? -1.442 14.555 12.43 1 96.38 112 ARG A C 1
ATOM 892 O O . ARG A 1 112 ? -1.048 13.5 11.93 1 96.38 112 ARG A O 1
ATOM 899 N N . GLN A 1 113 ? -0.958 15.062 13.484 1 94.25 113 GLN A N 1
ATOM 900 C CA . GLN A 1 113 ? 0.307 14.586 14.039 1 94.25 113 GLN A CA 1
ATOM 901 C C . GLN A 1 113 ? 0.156 13.195 14.648 1 94.25 113 GLN A C 1
ATOM 903 O O . GLN A 1 113 ? 1.136 12.461 14.781 1 94.25 113 GLN A O 1
ATOM 908 N N . ASP A 1 114 ? -1.025 12.812 15.047 1 93.94 114 ASP A N 1
ATOM 909 C CA . ASP A 1 114 ? -1.245 11.508 15.656 1 93.94 114 ASP A CA 1
ATOM 910 C C . ASP A 1 114 ? -1.356 10.414 14.594 1 93.94 114 ASP A C 1
ATOM 912 O O . ASP A 1 114 ? -1.576 9.25 14.922 1 93.94 114 ASP A O 1
ATOM 916 N N . GLY A 1 115 ? -1.256 10.836 13.344 1 95.06 115 GLY A N 1
ATOM 917 C CA . GLY A 1 115 ? -1.286 9.867 12.266 1 95.06 115 GLY A CA 1
ATOM 918 C C . GLY A 1 115 ? -2.648 9.742 11.609 1 95.06 115 GLY A C 1
ATOM 919 O O . GLY A 1 115 ? -2.818 8.992 10.648 1 95.06 115 GLY A O 1
ATOM 920 N N . SER A 1 116 ? -3.582 10.477 12.125 1 96.81 116 SER A N 1
ATOM 921 C CA . SER A 1 116 ? -4.883 10.469 11.469 1 96.81 116 SER A CA 1
ATOM 922 C C . SER A 1 116 ? -4.855 11.273 10.172 1 96.81 116 SER A C 1
ATOM 924 O O . SER A 1 116 ? -4.371 12.406 10.148 1 96.81 116 SER A O 1
ATOM 926 N N . LEU A 1 117 ? -5.324 10.672 9.125 1 95.56 117 LEU A N 1
ATOM 927 C CA . LEU A 1 117 ? -5.402 11.281 7.801 1 95.56 117 LEU A CA 1
ATOM 928 C C . LEU A 1 117 ? -6.828 11.211 7.258 1 95.56 117 LEU A C 1
ATOM 930 O O . LEU A 1 117 ? -7.457 10.156 7.289 1 95.56 117 LEU A O 1
ATOM 934 N N . SER A 1 118 ? -7.316 12.32 6.887 1 93.75 118 SER A N 1
ATOM 935 C CA . SER A 1 118 ? -8.602 12.367 6.195 1 93.75 118 SER A CA 1
ATOM 936 C C . SER A 1 118 ? -8.461 12.984 4.809 1 93.75 118 SER A C 1
ATOM 938 O O . SER A 1 118 ? -7.703 13.938 4.621 1 93.75 118 SER A O 1
ATOM 940 N N . MET A 1 119 ? -9.141 12.406 3.943 1 90.56 119 MET A N 1
ATOM 941 C CA . MET A 1 119 ? -9.109 12.891 2.568 1 90.56 119 MET A CA 1
ATOM 942 C C . MET A 1 119 ? -10.523 13.039 2.012 1 90.56 119 MET A C 1
ATOM 944 O O . MET A 1 119 ? -11.391 12.203 2.285 1 90.56 119 MET A O 1
ATOM 948 N N . ARG A 1 120 ? -10.68 14.047 1.288 1 86.5 120 ARG A N 1
ATOM 949 C CA . ARG A 1 120 ? -11.891 14.281 0.499 1 86.5 120 ARG A CA 1
ATOM 950 C C . ARG A 1 120 ? -11.555 14.422 -0.982 1 86.5 120 ARG A C 1
ATOM 952 O O . ARG A 1 120 ? -11.273 15.531 -1.455 1 86.5 120 ARG A O 1
ATOM 959 N N . ALA A 1 121 ? -11.516 13.258 -1.643 1 78.12 121 ALA A N 1
ATOM 960 C CA . ALA A 1 121 ? -11.219 13.273 -3.072 1 78.12 121 ALA A CA 1
ATOM 961 C C . ALA A 1 121 ? -12.484 13.094 -3.902 1 78.12 121 ALA A C 1
ATOM 963 O O . ALA A 1 121 ? -13.375 12.336 -3.529 1 78.12 121 ALA A O 1
ATOM 964 N N . LEU A 1 122 ? -12.531 13.734 -4.961 1 76.56 122 LEU A N 1
ATOM 965 C CA . LEU A 1 122 ? -13.711 13.68 -5.824 1 76.56 122 LEU A CA 1
ATOM 966 C C . LEU A 1 122 ? -13.922 12.266 -6.363 1 76.56 122 LEU A C 1
ATOM 968 O O . LEU A 1 122 ? -15.062 11.844 -6.578 1 76.56 122 LEU A O 1
ATOM 972 N N . TRP A 1 123 ? -12.945 11.539 -6.527 1 75.31 123 TRP A N 1
ATOM 973 C CA . TRP A 1 123 ? -13.023 10.242 -7.184 1 75.31 123 TRP A CA 1
ATOM 974 C C . TRP A 1 123 ? -13.406 9.148 -6.188 1 75.31 123 TRP A C 1
ATOM 976 O O . TRP A 1 123 ? -13.664 8.008 -6.574 1 75.31 123 TRP A O 1
ATOM 986 N N . SER A 1 124 ? -13.43 9.273 -4.883 1 77.5 124 SER A N 1
ATOM 987 C CA . SER A 1 124 ? -13.695 8.227 -3.9 1 77.5 124 SER A CA 1
ATOM 988 C C . SER A 1 124 ? -14.703 8.688 -2.855 1 77.5 124 SER A C 1
ATOM 990 O O . SER A 1 124 ? -15.25 7.871 -2.109 1 77.5 124 SER A O 1
ATOM 992 N N . GLY A 1 125 ? -14.961 9.969 -2.74 1 81.06 125 GLY A N 1
ATOM 993 C CA . GLY A 1 125 ? -15.617 10.477 -1.547 1 81.06 125 GLY A CA 1
ATOM 994 C C . GLY A 1 125 ? -14.68 10.602 -0.358 1 81.06 125 GLY A C 1
ATOM 995 O O . GLY A 1 125 ? -13.492 10.297 -0.461 1 81.06 125 GLY A O 1
ATOM 996 N N . PRO A 1 126 ? -15.25 11.094 0.779 1 87.81 126 PRO A N 1
ATOM 997 C CA . PRO A 1 126 ? -14.391 11.281 1.952 1 87.81 126 PRO A CA 1
ATOM 998 C C . PRO A 1 126 ? -14.031 9.961 2.633 1 87.81 126 PRO A C 1
ATOM 1000 O O . PRO A 1 126 ? -14.859 9.055 2.705 1 87.81 126 PRO A O 1
ATOM 1003 N N . PHE A 1 127 ? -12.859 9.805 3.143 1 91.69 127 PHE A N 1
ATOM 1004 C CA . PHE A 1 127 ? -12.445 8.664 3.955 1 91.69 127 PHE A CA 1
ATOM 1005 C C . PHE A 1 127 ? -11.398 9.078 4.98 1 91.69 127 PHE A C 1
ATOM 1007 O O . PHE A 1 127 ? -10.836 10.18 4.895 1 91.69 127 PHE A O 1
ATOM 1014 N N . THR A 1 128 ? -11.195 8.281 5.973 1 94.69 128 THR A N 1
ATOM 1015 C CA . THR A 1 128 ? -10.203 8.492 7.02 1 94.69 128 THR A CA 1
ATOM 1016 C C . THR A 1 128 ? -9.328 7.258 7.191 1 94.69 128 THR A C 1
ATOM 1018 O O . THR A 1 128 ? -9.742 6.141 6.879 1 94.69 128 THR A O 1
ATOM 1021 N N . VAL A 1 129 ? -8.156 7.5 7.594 1 95.12 129 VAL A N 1
ATOM 1022 C CA . VAL A 1 129 ? -7.227 6.414 7.898 1 95.12 129 VAL A CA 1
ATOM 1023 C C . VAL A 1 129 ? -6.402 6.773 9.133 1 95.12 129 VAL A C 1
ATOM 1025 O O . VAL A 1 129 ? -6.004 7.93 9.305 1 95.12 129 VAL A O 1
ATOM 1028 N N . ASN A 1 130 ? -6.234 5.844 9.992 1 95.12 130 ASN A N 1
ATOM 1029 C CA . ASN A 1 130 ? -5.219 5.938 11.039 1 95.12 130 ASN A CA 1
ATOM 1030 C C . ASN A 1 130 ? -3.922 5.25 10.625 1 95.12 130 ASN A C 1
ATOM 1032 O O . ASN A 1 130 ? -3.854 4.02 10.57 1 95.12 130 ASN A O 1
ATOM 1036 N N . LEU A 1 131 ? -2.922 6.074 10.422 1 94.88 131 LEU A N 1
ATOM 1037 C CA . LEU A 1 131 ? -1.655 5.543 9.922 1 94.88 131 LEU A CA 1
ATOM 1038 C C . LEU A 1 131 ? -0.895 4.824 11.031 1 94.88 131 LEU A C 1
ATOM 1040 O O . LEU A 1 131 ? -0.904 5.262 12.18 1 94.88 131 LEU A O 1
ATOM 1044 N N . THR A 1 132 ? -0.381 3.736 10.68 1 92.94 132 THR A N 1
ATOM 1045 C CA . THR A 1 132 ? 0.725 3.141 11.422 1 92.94 132 THR A CA 1
ATOM 1046 C C . THR A 1 132 ? 2.057 3.748 10.984 1 92.94 132 THR A C 1
ATOM 1048 O O . THR A 1 132 ? 2.432 3.664 9.812 1 92.94 132 THR A O 1
ATOM 1051 N N . CYS A 1 133 ? 2.676 4.383 11.898 1 90.38 133 CYS A N 1
ATOM 1052 C CA . CYS A 1 133 ? 3.932 5.062 11.602 1 90.38 133 CYS A CA 1
ATOM 1053 C C . CYS A 1 133 ? 5.125 4.172 11.922 1 90.38 133 CYS A C 1
ATOM 1055 O O . CYS A 1 133 ? 5.215 3.627 13.023 1 90.38 133 CYS A O 1
ATOM 1057 N N . THR A 1 134 ? 5.855 3.867 10.891 1 76.75 134 THR A N 1
ATOM 1058 C CA . THR A 1 134 ? 7 2.982 11.07 1 76.75 134 THR A CA 1
ATOM 1059 C C . THR A 1 134 ? 8.242 3.779 11.469 1 76.75 134 THR A C 1
ATOM 1061 O O . THR A 1 134 ? 8.344 4.969 11.164 1 76.75 134 THR A O 1
ATOM 1064 N N . ASN A 1 135 ? 9.047 3.23 12.32 1 64.75 135 ASN A N 1
ATOM 1065 C CA . ASN A 1 135 ? 10.227 3.867 12.898 1 64.75 135 ASN A CA 1
ATOM 1066 C C . ASN A 1 135 ? 11.172 4.387 11.82 1 64.75 135 ASN A C 1
ATOM 1068 O O . ASN A 1 135 ? 12.062 5.191 12.109 1 64.75 135 ASN A O 1
ATOM 1072 N N . SER A 1 136 ? 11.016 3.771 10.742 1 55.97 136 SER A N 1
ATOM 1073 C CA . SER A 1 136 ? 11.992 4.273 9.781 1 55.97 136 SER A CA 1
ATOM 1074 C C . SER A 1 136 ? 11.516 5.574 9.141 1 55.97 136 SER A C 1
ATOM 1076 O O . SER A 1 136 ? 12.211 6.141 8.289 1 55.97 136 SER A O 1
ATOM 1078 N N . GLY A 1 137 ? 10.352 6.125 9.852 1 55.91 137 GLY A N 1
ATOM 1079 C CA . GLY A 1 137 ? 9.797 7.422 9.484 1 55.91 137 GLY A CA 1
ATOM 1080 C C . GLY A 1 137 ? 9.531 7.562 8 1 55.91 137 GLY A C 1
ATOM 1081 O O . GLY A 1 137 ? 9.008 8.586 7.551 1 55.91 137 GLY A O 1
ATOM 1082 N N . SER A 1 138 ? 9.852 6.523 7.203 1 73.69 138 SER A N 1
ATOM 1083 C CA . SER A 1 138 ? 9.758 6.875 5.789 1 73.69 138 SER A CA 1
ATOM 1084 C C . SER A 1 138 ? 8.469 6.344 5.176 1 73.69 138 SER A C 1
ATOM 1086 O O . SER A 1 138 ? 7.832 7.027 4.367 1 73.69 138 SER A O 1
ATOM 1088 N N . LEU A 1 139 ? 8.062 5.188 5.676 1 87.56 139 LEU A N 1
ATOM 1089 C CA . LEU A 1 139 ? 6.844 4.625 5.102 1 87.56 139 LEU A CA 1
ATOM 1090 C C . LEU A 1 139 ? 5.746 4.504 6.152 1 87.56 139 LEU A C 1
ATOM 1092 O O . LEU A 1 139 ? 5.871 3.715 7.094 1 87.56 139 LEU A O 1
ATOM 1096 N N . ASN A 1 140 ? 4.707 5.309 6.141 1 92.88 140 ASN A N 1
ATOM 1097 C CA . ASN A 1 140 ? 3.498 5.234 6.953 1 92.88 140 ASN A CA 1
ATOM 1098 C C . ASN A 1 140 ? 2.334 4.629 6.172 1 92.88 140 ASN A C 1
ATOM 1100 O O . ASN A 1 140 ? 2.18 4.895 4.977 1 92.88 140 ASN A O 1
ATOM 1104 N N . TYR A 1 141 ? 1.548 3.852 6.898 1 93.88 141 TYR A N 1
ATOM 1105 C CA . TYR A 1 141 ? 0.499 3.201 6.117 1 93.88 141 TYR A CA 1
ATOM 1106 C C . TYR A 1 141 ? -0.699 2.859 6.996 1 93.88 141 TYR A C 1
ATOM 1108 O O . TYR A 1 141 ? -0.626 2.959 8.227 1 93.88 141 TYR A O 1
ATOM 1116 N N . GLY A 1 142 ? -1.809 2.545 6.344 1 94.31 142 GLY A N 1
ATOM 1117 C CA . GLY A 1 142 ? -3.012 2.1 7.031 1 94.31 142 GLY A CA 1
ATOM 1118 C C . GLY A 1 142 ? -4.141 1.751 6.082 1 94.31 142 GLY A C 1
ATOM 1119 O O . GLY A 1 142 ? -4.043 1.989 4.875 1 94.31 142 GLY A O 1
ATOM 1120 N N . ILE A 1 143 ? -5.125 1.086 6.629 1 93.38 143 ILE A N 1
ATOM 1121 C CA . ILE A 1 143 ? -6.352 0.808 5.887 1 93.38 143 ILE A CA 1
ATOM 1122 C C . ILE A 1 143 ? -7.398 1.877 6.199 1 93.38 143 ILE A C 1
ATOM 1124 O O . ILE A 1 143 ? -7.73 2.107 7.367 1 93.38 143 ILE A O 1
ATOM 1128 N N . ALA A 1 144 ? -7.852 2.469 5.16 1 94.06 144 ALA A N 1
ATOM 1129 C CA . ALA A 1 144 ? -8.891 3.484 5.312 1 94.06 144 ALA A CA 1
ATOM 1130 C C . ALA A 1 144 ? -10.242 2.842 5.594 1 94.06 144 ALA A C 1
ATOM 1132 O O . ALA A 1 144 ? -10.43 1.644 5.371 1 94.06 144 ALA A O 1
ATOM 1133 N N . ASP A 1 145 ? -11.156 3.607 6.059 1 91.81 145 ASP A N 1
ATOM 1134 C CA . ASP A 1 145 ? -12.484 3.115 6.41 1 91.81 145 ASP A CA 1
ATOM 1135 C C . ASP A 1 145 ? -13.258 2.689 5.164 1 91.81 145 ASP A C 1
ATOM 1137 O O . ASP A 1 145 ? -14.242 1.954 5.262 1 91.81 145 ASP A O 1
ATOM 1141 N N . ASN A 1 146 ? -12.828 3.135 4.043 1 89.75 146 ASN A N 1
ATOM 1142 C CA . ASN A 1 146 ? -13.453 2.715 2.791 1 89.75 146 ASN A CA 1
ATOM 1143 C C . ASN A 1 146 ? -12.75 1.502 2.193 1 89.75 146 ASN A C 1
ATOM 1145 O O . ASN A 1 146 ? -12.984 1.148 1.036 1 89.75 146 ASN A O 1
ATOM 1149 N N . GLY A 1 147 ? -11.688 1.024 2.867 1 89.88 147 GLY A N 1
ATOM 1150 C CA . GLY A 1 147 ? -11.031 -0.209 2.457 1 89.88 147 GLY A CA 1
ATOM 1151 C C . GLY A 1 147 ? -9.758 0.024 1.671 1 89.88 147 GLY A C 1
ATOM 1152 O O . GLY A 1 147 ? -9.094 -0.93 1.259 1 89.88 147 GLY A O 1
ATOM 1153 N N . TYR A 1 148 ? -9.336 1.274 1.423 1 92.19 148 TYR A N 1
ATOM 1154 C CA . TYR A 1 148 ? -8.102 1.556 0.696 1 92.19 148 TYR A CA 1
ATOM 1155 C C . TYR A 1 148 ? -6.883 1.294 1.57 1 92.19 148 TYR A C 1
ATOM 1157 O O . TYR A 1 148 ? -6.875 1.638 2.756 1 92.19 148 TYR A O 1
ATOM 1165 N N . LEU A 1 149 ? -5.98 0.658 1.023 1 94.06 149 LEU A N 1
ATOM 1166 C CA . LEU A 1 149 ? -4.652 0.704 1.627 1 94.06 149 LEU A CA 1
ATOM 1167 C C . LEU A 1 149 ? -3.939 2.006 1.276 1 94.06 149 LEU A C 1
ATOM 1169 O O . LEU A 1 149 ? -3.789 2.338 0.098 1 94.06 149 LEU A O 1
ATOM 1173 N N . VAL A 1 150 ? -3.559 2.641 2.281 1 94.62 150 VAL A N 1
ATOM 1174 C CA . VAL A 1 150 ? -2.961 3.959 2.096 1 94.62 150 VAL A CA 1
ATOM 1175 C C . VAL A 1 150 ? -1.524 3.953 2.615 1 94.62 150 VAL A C 1
ATOM 1177 O O . VAL A 1 150 ? -1.252 3.434 3.699 1 94.62 150 VAL A O 1
ATOM 1180 N N . SER A 1 151 ? -0.663 4.504 1.813 1 94.69 151 SER A N 1
ATOM 1181 C CA . SER A 1 151 ? 0.682 4.805 2.295 1 94.69 151 SER A CA 1
ATOM 1182 C C . SER A 1 151 ? 1 6.289 2.152 1 94.69 151 SER A C 1
ATOM 1184 O O . SER A 1 151 ? 0.558 6.938 1.202 1 94.69 151 SER A O 1
ATOM 1186 N N . LEU A 1 152 ? 1.709 6.766 3.061 1 92.75 152 LEU A N 1
ATOM 1187 C CA . LEU A 1 152 ? 2.156 8.156 3.094 1 92.75 152 LEU A CA 1
ATOM 1188 C C . LEU A 1 152 ? 3.656 8.234 3.363 1 92.75 152 LEU A C 1
ATOM 1190 O O . LEU A 1 152 ? 4.152 7.633 4.316 1 92.75 152 LEU A O 1
ATOM 1194 N N . GLN A 1 153 ? 4.312 9 2.555 1 90 153 GLN A N 1
ATOM 1195 C CA . GLN A 1 153 ? 5.738 9.25 2.727 1 90 153 GLN A CA 1
ATOM 1196 C C . GLN A 1 153 ? 6.059 10.734 2.561 1 90 153 GLN A C 1
ATOM 1198 O O . GLN A 1 153 ? 5.543 11.391 1.651 1 90 153 GLN A O 1
ATOM 1203 N N . PHE A 1 154 ? 6.883 11.156 3.404 1 88.56 154 PHE A N 1
ATOM 1204 C CA . PHE A 1 154 ? 7.441 12.492 3.227 1 88.56 154 PHE A CA 1
ATOM 1205 C C . PHE A 1 154 ? 8.672 12.445 2.33 1 88.56 154 PHE A C 1
ATOM 1207 O O . PHE A 1 154 ? 9.469 11.508 2.4 1 88.56 154 PHE A O 1
ATOM 1214 N N . LYS A 1 155 ? 8.711 13.461 1.465 1 82.5 155 LYS A N 1
ATOM 1215 C CA . LYS A 1 155 ? 9.82 13.531 0.513 1 82.5 155 LYS A CA 1
ATOM 1216 C C . LYS A 1 155 ? 10.727 14.719 0.815 1 82.5 155 LYS A C 1
ATOM 1218 O O . LYS A 1 155 ? 10.273 15.742 1.344 1 82.5 155 LYS A O 1
ATOM 1223 N N . MET B 1 1 ? -22.344 -21.203 50.062 1 49.41 1 MET B N 1
ATOM 1224 C CA . MET B 1 1 ? -21.312 -20.938 49.062 1 49.41 1 MET B CA 1
ATOM 1225 C C . MET B 1 1 ? -20.812 -19.5 49.156 1 49.41 1 MET B C 1
ATOM 1227 O O . MET B 1 1 ? -21.609 -18.562 49.188 1 49.41 1 MET B O 1
ATOM 1231 N N . ASN B 1 2 ? -19.672 -19.281 49.688 1 60.5 2 ASN B N 1
ATOM 1232 C CA . ASN B 1 2 ? -19.125 -17.984 50.062 1 60.5 2 ASN B CA 1
ATOM 1233 C C . ASN B 1 2 ? -19.062 -17.031 48.875 1 60.5 2 ASN B C 1
ATOM 1235 O O . ASN B 1 2 ? -18.5 -17.375 47.812 1 60.5 2 ASN B O 1
ATOM 1239 N N . PHE B 1 3 ? -19.797 -15.922 48.906 1 73.56 3 PHE B N 1
ATOM 1240 C CA . PHE B 1 3 ? -20.031 -14.836 47.969 1 73.56 3 PHE B CA 1
ATOM 1241 C C . PHE B 1 3 ? -18.703 -14.328 47.406 1 73.56 3 PHE B C 1
ATOM 1243 O O . PHE B 1 3 ? -18.625 -13.984 46.219 1 73.56 3 PHE B O 1
ATOM 1250 N N . ASN B 1 4 ? -17.719 -14.414 48.188 1 67.62 4 ASN B N 1
ATOM 1251 C CA . ASN B 1 4 ? -16.406 -13.93 47.781 1 67.62 4 ASN B CA 1
ATOM 1252 C C . ASN B 1 4 ? -15.773 -14.828 46.719 1 67.6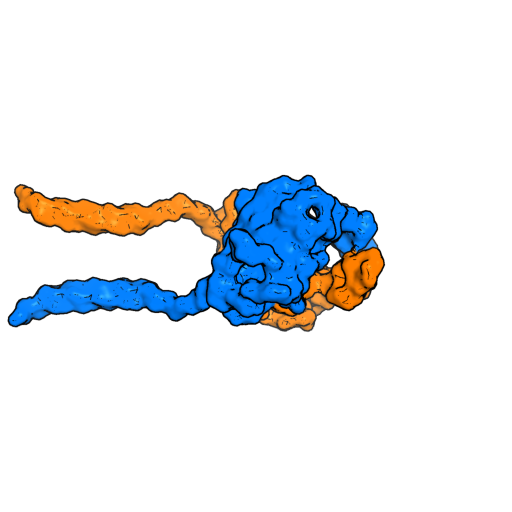2 4 ASN B C 1
ATOM 1254 O O . ASN B 1 4 ? -15.125 -14.344 45.781 1 67.62 4 ASN B O 1
ATOM 1258 N N . LYS B 1 5 ? -15.953 -16.094 46.844 1 72.88 5 LYS B N 1
ATOM 1259 C CA . LYS B 1 5 ? -15.406 -17.047 45.875 1 72.88 5 LYS B CA 1
ATOM 1260 C C . LYS B 1 5 ? -16.141 -16.953 44.531 1 72.88 5 LYS B C 1
ATOM 1262 O O . LYS B 1 5 ? -15.523 -17.031 43.469 1 72.88 5 LYS B O 1
ATOM 1267 N N . LEU B 1 6 ? -17.344 -16.578 44.656 1 69.44 6 LEU B N 1
ATOM 1268 C CA . LEU B 1 6 ? -18.156 -16.422 43.438 1 69.44 6 LEU B CA 1
ATOM 1269 C C . LEU B 1 6 ? -17.766 -15.172 42.656 1 69.44 6 LEU B C 1
ATOM 1271 O O . LEU B 1 6 ? -17.688 -15.195 41.438 1 69.44 6 LEU B O 1
ATOM 1275 N N . PHE B 1 7 ? -17.406 -14.18 43.375 1 68.5 7 PHE B N 1
ATOM 1276 C CA . PHE B 1 7 ? -17.016 -12.922 42.75 1 68.5 7 PHE B CA 1
ATOM 1277 C C . PHE B 1 7 ? -15.664 -13.047 42.062 1 68.5 7 PHE B C 1
ATOM 1279 O O . PHE B 1 7 ? -15.461 -12.523 40.969 1 68.5 7 PHE B O 1
ATOM 1286 N N . VAL B 1 8 ? -14.773 -13.734 42.594 1 65.12 8 VAL B N 1
ATOM 1287 C CA . VAL B 1 8 ? -13.453 -13.953 42 1 65.12 8 VAL B CA 1
ATOM 1288 C C . VAL B 1 8 ? -13.578 -14.805 40.75 1 65.12 8 VAL B C 1
ATOM 1290 O O . VAL B 1 8 ? -12.922 -14.523 39.75 1 65.12 8 VAL B O 1
ATOM 1293 N N . ILE B 1 9 ? -14.484 -15.719 40.75 1 66.5 9 ILE B N 1
ATOM 1294 C CA . ILE B 1 9 ? -14.695 -16.594 39.594 1 66.5 9 ILE B CA 1
ATOM 1295 C C . ILE B 1 9 ? -15.352 -15.805 38.469 1 66.5 9 ILE B C 1
ATOM 1297 O O . ILE B 1 9 ? -14.953 -15.922 37.312 1 66.5 9 ILE B O 1
ATOM 1301 N N . LEU B 1 10 ? -16.219 -14.961 38.844 1 70.5 10 LEU B N 1
ATOM 1302 C CA . LEU B 1 10 ? -16.906 -14.188 37.812 1 70.5 10 LEU B CA 1
ATOM 1303 C C . LEU B 1 10 ? -16 -13.133 37.219 1 70.5 10 LEU B C 1
ATOM 1305 O O . LEU B 1 10 ? -16.031 -12.898 36 1 70.5 10 LEU B O 1
ATOM 1309 N N . SER B 1 11 ? -15.211 -12.594 38.062 1 64.56 11 SER B N 1
ATOM 1310 C CA . SER B 1 11 ? -14.258 -11.609 37.562 1 64.56 11 SER B CA 1
ATOM 1311 C C . SER B 1 11 ? -13.203 -12.258 36.688 1 64.56 11 SER B C 1
ATOM 1313 O O . SER B 1 11 ? -12.789 -11.68 35.656 1 64.56 11 SER B O 1
ATOM 1315 N N . THR B 1 12 ? -12.82 -13.438 36.969 1 65.56 12 THR B N 1
ATOM 1316 C CA . THR B 1 12 ? -11.867 -14.172 36.156 1 65.56 12 THR B CA 1
ATOM 1317 C C . THR B 1 12 ? -12.508 -14.578 34.844 1 65.56 12 THR B C 1
ATOM 1319 O O . THR B 1 12 ? -11.883 -14.477 33.781 1 65.56 12 THR B O 1
ATOM 1322 N N . ILE B 1 13 ? -13.711 -14.914 34.906 1 60.75 13 ILE B N 1
ATOM 1323 C CA . ILE B 1 13 ? -14.438 -15.266 33.688 1 60.75 13 ILE B CA 1
ATOM 1324 C C . ILE B 1 13 ? -14.656 -14.016 32.812 1 60.75 13 ILE B C 1
ATOM 1326 O O . ILE B 1 13 ? -14.492 -14.055 31.609 1 60.75 13 ILE B O 1
ATOM 1330 N N . PHE B 1 14 ? -15.055 -12.961 33.562 1 57.12 14 PHE B N 1
ATOM 1331 C CA . PHE B 1 14 ? -15.242 -11.703 32.844 1 57.12 14 PHE B CA 1
ATOM 1332 C C . PHE B 1 14 ? -13.938 -11.234 32.219 1 57.12 14 PHE B C 1
ATOM 1334 O O . PHE B 1 14 ? -13.93 -10.727 31.094 1 57.12 14 PHE B O 1
ATOM 1341 N N . PHE B 1 15 ? -12.883 -11.25 32.938 1 56.53 15 PHE B N 1
ATOM 1342 C CA . PHE B 1 15 ? -11.57 -10.914 32.438 1 56.53 15 PHE B CA 1
ATOM 1343 C C . PHE B 1 15 ? -11.203 -11.836 31.266 1 56.53 15 PHE B C 1
ATOM 1345 O O . PHE B 1 15 ? -10.617 -11.398 30.281 1 56.53 15 PHE B O 1
ATOM 1352 N N . LEU B 1 16 ? -11.547 -13.047 31.406 1 57.22 16 LEU B N 1
ATOM 1353 C CA . LEU B 1 16 ? -11.32 -13.984 30.312 1 57.22 16 LEU B CA 1
ATOM 1354 C C . LEU B 1 16 ? -12.297 -13.727 29.172 1 57.22 16 LEU B C 1
ATOM 1356 O O . LEU B 1 16 ? -11.938 -13.875 28 1 57.22 16 LEU B O 1
ATOM 1360 N N . ALA B 1 17 ? -13.484 -13.43 29.594 1 50.59 17 ALA B N 1
ATOM 1361 C CA . ALA B 1 17 ? -14.492 -13.156 28.562 1 50.59 17 ALA B CA 1
ATOM 1362 C C . ALA B 1 17 ? -14.195 -11.836 27.844 1 50.59 17 ALA B C 1
ATOM 1364 O O . ALA B 1 17 ? -14.477 -11.688 26.656 1 50.59 17 ALA B O 1
ATOM 1365 N N . THR B 1 18 ? -13.82 -10.859 28.656 1 43.19 18 THR B N 1
ATOM 1366 C CA . THR B 1 18 ? -13.375 -9.648 27.969 1 43.19 18 THR B CA 1
ATOM 1367 C C . THR B 1 18 ? -12.102 -9.914 27.172 1 43.19 18 THR B C 1
ATOM 1369 O O . THR B 1 18 ? -11.664 -9.055 26.391 1 43.19 18 THR B O 1
ATOM 1372 N N . ASN B 1 19 ? -11.273 -10.781 27.719 1 43.78 19 ASN B N 1
ATOM 1373 C CA . ASN B 1 19 ? -10.383 -11.32 26.703 1 43.78 19 ASN B CA 1
ATOM 1374 C C . ASN B 1 19 ? -11.164 -11.797 25.484 1 43.78 19 ASN B C 1
ATOM 1376 O O . ASN B 1 19 ? -11.844 -12.82 25.531 1 43.78 19 ASN B O 1
ATOM 1380 N N . TYR B 1 20 ? -12.086 -10.914 25.031 1 35.91 20 TYR B N 1
ATOM 1381 C CA . TYR B 1 20 ? -13.008 -10.555 23.953 1 35.91 20 TYR B CA 1
ATOM 1382 C C . TYR B 1 20 ? -12.742 -11.383 22.703 1 35.91 20 TYR B C 1
ATOM 1384 O O . TYR B 1 20 ? -11.594 -11.68 22.391 1 35.91 20 TYR B O 1
ATOM 1392 N N . ILE B 1 21 ? -13.742 -12.07 22.25 1 31.3 21 ILE B N 1
ATOM 1393 C CA . ILE B 1 21 ? -14.148 -12.422 20.891 1 31.3 21 ILE B CA 1
ATOM 1394 C C . ILE B 1 21 ? -13.68 -11.352 19.922 1 31.3 21 ILE B C 1
ATOM 1396 O O . ILE B 1 21 ? -14.273 -10.273 19.828 1 31.3 21 ILE B O 1
ATOM 1400 N N . LYS B 1 22 ? -12.5 -10.805 19.906 1 38 22 LYS B N 1
ATOM 1401 C CA . LYS B 1 22 ? -12.234 -10.398 18.531 1 38 22 LYS B CA 1
ATOM 1402 C C . LYS B 1 22 ? -13.109 -11.18 17.547 1 38 22 LYS B C 1
ATOM 1404 O O . LYS B 1 22 ? -12.93 -12.383 17.375 1 38 22 LYS B O 1
ATOM 1409 N N . ILE B 1 23 ? -14.359 -11.102 17.5 1 37.72 23 ILE B N 1
ATOM 1410 C CA . ILE B 1 23 ? -15.055 -11.578 16.312 1 37.72 23 ILE B CA 1
ATOM 1411 C C . ILE B 1 23 ? -14.039 -11.867 15.203 1 37.72 23 ILE B C 1
ATOM 1413 O O . ILE B 1 23 ? -13.328 -10.961 14.75 1 37.72 23 ILE B O 1
ATOM 1417 N N . GLY B 1 24 ? -13.461 -12.984 15.211 1 46.84 24 GLY B N 1
ATOM 1418 C CA . GLY B 1 24 ? -12.344 -13.688 14.602 1 46.84 24 GLY B CA 1
ATOM 1419 C C . GLY B 1 24 ? -12.125 -13.312 13.148 1 46.84 24 GLY B C 1
ATOM 1420 O O . GLY B 1 24 ? -12.93 -13.664 12.281 1 46.84 24 GLY B O 1
ATOM 1421 N N . GLU B 1 25 ? -11.805 -12.039 12.883 1 57.56 25 GLU B N 1
ATOM 1422 C CA . GLU B 1 25 ? -11.383 -11.922 11.484 1 57.56 25 GLU B CA 1
ATOM 1423 C C . GLU B 1 25 ? -10.789 -13.227 10.977 1 57.56 25 GLU B C 1
ATOM 1425 O O . GLU B 1 25 ? -9.992 -13.867 11.664 1 57.56 25 GLU B O 1
ATOM 1430 N N . ALA B 1 26 ? -11.609 -13.852 10.188 1 69.19 26 ALA B N 1
ATOM 1431 C CA . ALA B 1 26 ? -11.117 -15.078 9.555 1 69.19 26 ALA B CA 1
ATOM 1432 C C . ALA B 1 26 ? -9.609 -15.008 9.328 1 69.19 26 ALA B C 1
ATOM 1434 O O . ALA B 1 26 ? -9.078 -13.953 8.984 1 69.19 26 ALA B O 1
ATOM 1435 N N . SER B 1 27 ? -9.016 -15.953 9.844 1 86.19 27 SER B N 1
ATOM 1436 C CA . SER B 1 27 ? -7.59 -16.078 9.562 1 86.19 27 SER B CA 1
ATOM 1437 C C . SER B 1 27 ? -7.309 -15.984 8.07 1 86.19 27 SER B C 1
ATOM 1439 O O . SER B 1 27 ? -8.219 -16.141 7.25 1 86.19 27 SER B O 1
ATOM 1441 N N . CYS B 1 28 ? -6.203 -15.703 7.73 1 92.31 28 CYS B N 1
ATOM 1442 C CA . CYS B 1 28 ? -5.824 -15.695 6.324 1 92.31 28 CYS B CA 1
ATOM 1443 C C . CYS B 1 28 ? -6.062 -17.062 5.684 1 92.31 28 CYS B C 1
ATOM 1445 O O . CYS B 1 28 ? -6.5 -17.141 4.535 1 92.31 28 CYS B O 1
ATOM 1447 N N . SER B 1 29 ? -5.82 -18.062 6.461 1 92.44 29 SER B N 1
ATOM 1448 C CA . SER B 1 29 ? -6.016 -19.406 5.93 1 92.44 29 SER B CA 1
ATOM 1449 C C . SER B 1 29 ? -7.449 -19.609 5.449 1 92.44 29 SER B C 1
ATOM 1451 O O . SER B 1 29 ? -7.68 -20.203 4.391 1 92.44 29 SER B O 1
ATOM 1453 N N . GLU B 1 30 ? -8.328 -19.141 6.156 1 90.56 30 GLU B N 1
ATOM 1454 C CA . GLU B 1 30 ? -9.734 -19.266 5.777 1 90.56 30 GLU B CA 1
ATOM 1455 C C . GLU B 1 30 ? -10.062 -18.375 4.59 1 90.56 30 GLU B C 1
ATOM 1457 O O . GLU B 1 30 ? -10.773 -18.781 3.672 1 90.56 30 GLU B O 1
ATOM 1462 N N . GLN B 1 31 ? -9.516 -17.234 4.609 1 90.19 31 GLN B N 1
ATOM 1463 C CA . GLN B 1 31 ? -9.867 -16.234 3.598 1 90.19 31 GLN B CA 1
ATOM 1464 C C . GLN B 1 31 ? -9.242 -16.578 2.25 1 90.19 31 GLN B C 1
ATOM 1466 O O . GLN B 1 31 ? -9.805 -16.266 1.199 1 90.19 31 GLN B O 1
ATOM 1471 N N . LEU B 1 32 ? -8.078 -17.25 2.324 1 92.62 32 LEU B N 1
ATOM 1472 C CA . LEU B 1 32 ? -7.352 -17.516 1.089 1 92.62 32 LEU B CA 1
ATOM 1473 C C . LEU B 1 32 ? -7.621 -18.938 0.595 1 92.62 32 LEU B C 1
ATOM 1475 O O . LEU B 1 32 ? -7.176 -19.312 -0.491 1 92.62 32 LEU B O 1
ATOM 1479 N N . 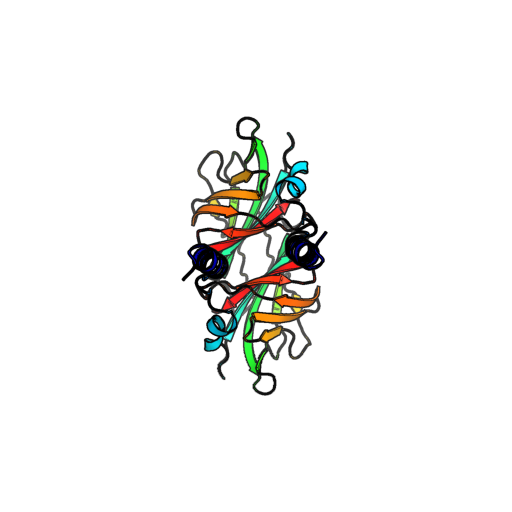ALA B 1 33 ? -8.312 -19.719 1.275 1 91.81 33 ALA B N 1
ATOM 1480 C CA . ALA B 1 33 ? -8.492 -21.141 1 1 91.81 33 ALA B CA 1
ATOM 1481 C C . ALA B 1 33 ? -9.008 -21.359 -0.422 1 91.81 33 ALA B C 1
ATOM 1483 O O . ALA B 1 33 ? -8.547 -22.266 -1.116 1 91.81 33 ALA B O 1
ATOM 1484 N N . GLY B 1 34 ? -9.883 -20.547 -0.843 1 91.88 34 GLY B N 1
ATOM 1485 C CA . GLY B 1 34 ? -10.516 -20.734 -2.137 1 91.88 34 GLY B CA 1
ATOM 1486 C C . GLY B 1 34 ? -9.562 -20.562 -3.303 1 91.88 34 GLY B C 1
ATOM 1487 O O . GLY B 1 34 ? -9.852 -20.984 -4.418 1 91.88 34 GLY B O 1
ATOM 1488 N N . TYR B 1 35 ? -8.445 -20.016 -3.07 1 93.31 35 TYR B N 1
ATOM 1489 C CA . TYR B 1 35 ? -7.504 -19.75 -4.152 1 93.31 35 TYR B CA 1
ATOM 1490 C C . TYR B 1 35 ? -6.48 -20.875 -4.262 1 93.31 35 TYR B C 1
ATOM 1492 O O . TYR B 1 35 ? -5.719 -20.938 -5.23 1 93.31 35 TYR B O 1
ATOM 1500 N N . PHE B 1 36 ? -6.379 -21.562 -3.254 1 93.88 36 PHE B N 1
ATOM 1501 C CA . PHE B 1 36 ? -5.438 -22.672 -3.256 1 93.88 36 PHE B CA 1
ATOM 1502 C C . PHE B 1 36 ? -6.109 -23.953 -3.744 1 93.88 36 PHE B C 1
ATOM 1504 O O . PHE B 1 36 ? -6.234 -24.922 -2.992 1 93.88 36 PHE B O 1
ATOM 1511 N N . ASN B 1 37 ? -6.328 -23.719 -4.953 1 88.38 37 ASN B N 1
ATOM 1512 C CA . ASN B 1 37 ? -6.945 -24.812 -5.691 1 88.38 37 ASN B CA 1
ATOM 1513 C C . ASN B 1 37 ? -6.188 -25.125 -6.977 1 88.38 37 ASN B C 1
ATOM 1515 O O . ASN B 1 37 ? -5.117 -24.562 -7.223 1 88.38 37 ASN B O 1
ATOM 1519 N N . GLU B 1 38 ? -6.188 -26.281 -7.672 1 88.81 38 GLU B N 1
ATOM 1520 C CA . GLU B 1 38 ? -5.426 -26.75 -8.82 1 88.81 38 GLU B CA 1
ATOM 1521 C C . GLU B 1 38 ? -5.641 -25.844 -10.039 1 88.81 38 GLU B C 1
ATOM 1523 O O . GLU B 1 38 ? -5.227 -26.188 -11.148 1 88.81 38 GLU B O 1
ATOM 1528 N N . LYS B 1 39 ? -6.223 -24.594 -9.82 1 91.56 39 LYS B N 1
ATOM 1529 C CA . LYS B 1 39 ? -6.414 -23.641 -10.906 1 91.56 39 LYS B CA 1
ATOM 1530 C C . LYS B 1 39 ? -5.41 -22.5 -10.812 1 91.56 39 LYS B C 1
ATOM 1532 O O . LYS B 1 39 ? -4.887 -22.203 -9.734 1 91.56 39 LYS B O 1
ATOM 1537 N N . ASN B 1 40 ? -5.219 -21.922 -11.922 1 92.81 40 ASN B N 1
ATOM 1538 C CA . ASN B 1 40 ? -4.391 -20.719 -11.977 1 92.81 40 ASN B CA 1
ATOM 1539 C C . ASN B 1 40 ? -5.109 -19.516 -11.383 1 92.81 40 ASN B C 1
ATOM 1541 O O . ASN B 1 40 ? -6.309 -19.328 -11.602 1 92.81 40 ASN B O 1
ATOM 1545 N N . GLN B 1 41 ? -4.316 -18.75 -10.586 1 92.19 41 GLN B N 1
ATOM 1546 C CA . GLN B 1 41 ? -4.844 -17.547 -9.953 1 92.19 41 GLN B CA 1
ATOM 1547 C C . GLN B 1 41 ? -4.184 -16.281 -10.508 1 92.19 41 GLN B C 1
ATOM 1549 O O . GLN B 1 41 ? -2.961 -16.141 -10.43 1 92.19 41 GLN B O 1
ATOM 1554 N N . ASN B 1 42 ? -4.949 -15.391 -11.055 1 89.69 42 ASN B N 1
ATOM 1555 C CA . ASN B 1 42 ? -4.414 -14.078 -11.406 1 89.69 42 ASN B CA 1
ATOM 1556 C C . ASN B 1 42 ? -4.266 -13.18 -10.18 1 89.69 42 ASN B C 1
ATOM 1558 O O . ASN B 1 42 ? -5.203 -13.039 -9.398 1 89.69 42 ASN B O 1
ATOM 1562 N N . VAL B 1 43 ? -3.033 -12.664 -10.094 1 88.88 43 VAL B N 1
ATOM 1563 C CA . VAL B 1 43 ? -2.76 -11.867 -8.906 1 88.88 43 VAL B CA 1
ATOM 1564 C C . VAL B 1 43 ? -2.16 -10.523 -9.312 1 88.88 43 VAL B C 1
ATOM 1566 O O . VAL B 1 43 ? -1.442 -10.43 -10.312 1 88.88 43 VAL B O 1
ATOM 1569 N N . GLN B 1 44 ? -2.518 -9.57 -8.523 1 86.56 44 GLN B N 1
ATOM 1570 C CA . GLN B 1 44 ? -1.846 -8.273 -8.539 1 86.56 44 GLN B CA 1
ATOM 1571 C C . GLN B 1 44 ? -1.062 -8.047 -7.25 1 86.56 44 GLN B C 1
ATOM 1573 O O . GLN B 1 44 ? -1.605 -8.188 -6.152 1 86.56 44 GLN B O 1
ATOM 1578 N N . LEU B 1 45 ? 0.122 -7.742 -7.453 1 90.38 45 LEU B N 1
ATOM 1579 C CA . LEU B 1 45 ? 0.965 -7.309 -6.344 1 90.38 45 LEU B CA 1
ATOM 1580 C C . LEU B 1 45 ? 1.378 -5.852 -6.512 1 90.38 45 LEU B C 1
ATOM 1582 O O . LEU B 1 45 ? 1.808 -5.445 -7.594 1 90.38 45 LEU B O 1
ATOM 1586 N N . THR B 1 46 ? 1.225 -5.129 -5.484 1 90.25 46 THR B N 1
ATOM 1587 C CA . THR B 1 46 ? 1.707 -3.754 -5.438 1 90.25 46 THR B CA 1
ATOM 1588 C C . THR B 1 46 ? 2.631 -3.547 -4.238 1 90.25 46 THR B C 1
ATOM 1590 O O . THR B 1 46 ? 2.297 -3.932 -3.117 1 90.25 46 THR B O 1
ATOM 1593 N N . PHE B 1 47 ? 3.744 -2.988 -4.48 1 90.69 47 PHE B N 1
ATOM 1594 C CA . PHE B 1 47 ? 4.723 -2.684 -3.441 1 90.69 47 PHE B CA 1
ATOM 1595 C C . PHE B 1 47 ? 4.949 -1.18 -3.338 1 90.69 47 PHE B C 1
ATOM 1597 O O . PHE B 1 47 ? 5.059 -0.49 -4.352 1 90.69 47 PHE B O 1
ATOM 1604 N N . VAL B 1 48 ? 4.977 -0.722 -2.199 1 89 48 VAL B N 1
ATOM 1605 C CA . VAL B 1 48 ? 5.516 0.605 -1.919 1 89 48 VAL B CA 1
ATOM 1606 C C . VAL B 1 48 ? 6.812 0.478 -1.122 1 89 48 VAL B C 1
ATOM 1608 O O . VAL B 1 48 ? 6.812 -0.054 -0.01 1 89 48 VAL B O 1
ATOM 1611 N N . ARG B 1 49 ? 7.848 1.013 -1.646 1 87.62 49 ARG B N 1
ATOM 1612 C CA . ARG B 1 49 ? 9.156 0.935 -1.014 1 87.62 49 ARG B CA 1
ATOM 1613 C C . ARG B 1 49 ? 9.383 2.105 -0.063 1 87.62 49 ARG B C 1
ATOM 1615 O O . ARG B 1 49 ? 8.727 3.145 -0.187 1 87.62 49 ARG B O 1
ATOM 1622 N N . PRO B 1 50 ? 10.312 1.89 0.798 1 83.38 50 PRO B N 1
ATOM 1623 C CA . PRO B 1 50 ? 10.547 2.955 1.773 1 83.38 50 PRO B CA 1
ATOM 1624 C C . PRO B 1 50 ? 10.938 4.281 1.118 1 83.38 50 PRO B C 1
ATOM 1626 O O . PRO B 1 50 ? 10.656 5.348 1.667 1 83.38 50 PRO B O 1
ATOM 1629 N N . GLN B 1 51 ? 11.516 4.262 -0.028 1 78.31 51 GLN B N 1
ATOM 1630 C CA . GLN B 1 51 ? 11.953 5.477 -0.7 1 78.31 51 GLN B CA 1
ATOM 1631 C C . GLN B 1 51 ? 10.82 6.098 -1.514 1 78.31 51 GLN B C 1
ATOM 1633 O O . GLN B 1 51 ? 10.992 7.152 -2.123 1 78.31 51 GLN B O 1
ATOM 1638 N N . GLY B 1 52 ? 9.688 5.309 -1.594 1 77.56 52 GLY B N 1
ATOM 1639 C CA . GLY B 1 52 ? 8.516 5.898 -2.219 1 77.56 52 GLY B CA 1
ATOM 1640 C C . GLY B 1 52 ? 8.211 5.309 -3.582 1 77.56 52 GLY B C 1
ATOM 1641 O O . GLY B 1 52 ? 7.141 5.562 -4.145 1 77.56 52 GLY B O 1
ATOM 1642 N N . ASP B 1 53 ? 9.117 4.547 -4.078 1 82.25 53 ASP B N 1
ATOM 1643 C CA . ASP B 1 53 ? 8.852 3.906 -5.363 1 82.25 53 ASP B CA 1
ATOM 1644 C C . ASP B 1 53 ? 7.742 2.863 -5.242 1 82.25 53 ASP B C 1
ATOM 1646 O O . ASP B 1 53 ? 7.699 2.107 -4.27 1 82.25 53 ASP B O 1
ATOM 1650 N N . VAL B 1 54 ? 6.91 2.904 -6.23 1 85.5 54 VAL B N 1
ATOM 1651 C CA . VAL B 1 54 ? 5.82 1.935 -6.305 1 85.5 54 VAL B CA 1
ATOM 1652 C C . VAL B 1 54 ? 6.129 0.898 -7.383 1 85.5 54 VAL B C 1
ATOM 1654 O O . VAL B 1 54 ? 6.547 1.25 -8.492 1 85.5 54 VAL B O 1
ATOM 1657 N N . VAL B 1 55 ? 5.969 -0.299 -7.02 1 84.69 55 VAL B N 1
ATOM 1658 C CA . VAL B 1 55 ? 6.172 -1.401 -7.953 1 84.69 55 VAL B CA 1
ATOM 1659 C C . VAL B 1 55 ? 4.852 -2.129 -8.188 1 84.69 55 VAL B C 1
ATOM 1661 O O . VAL B 1 55 ? 4.145 -2.473 -7.234 1 84.69 55 VAL B O 1
ATOM 1664 N N . TYR B 1 56 ? 4.586 -2.324 -9.453 1 84.69 56 TYR B N 1
ATOM 1665 C CA . TYR B 1 56 ? 3.363 -3.012 -9.852 1 84.69 56 TYR B CA 1
ATOM 1666 C C . TYR B 1 56 ? 3.684 -4.305 -10.594 1 84.69 56 TYR B C 1
ATOM 1668 O O . TYR B 1 56 ? 4.473 -4.305 -11.539 1 84.69 56 TYR B O 1
ATOM 1676 N N . ILE B 1 57 ? 3.029 -5.375 -10.102 1 83.19 57 ILE B N 1
ATOM 1677 C CA . ILE B 1 57 ? 3.176 -6.68 -10.742 1 83.19 57 ILE B CA 1
ATOM 1678 C C . ILE B 1 57 ? 1.797 -7.289 -10.984 1 83.19 57 ILE B C 1
ATOM 1680 O O . ILE B 1 57 ? 0.957 -7.32 -10.078 1 83.19 57 ILE B O 1
ATOM 1684 N N . SER B 1 58 ? 1.576 -7.711 -12.188 1 83.69 58 SER B N 1
ATOM 1685 C CA . SER B 1 58 ? 0.463 -8.594 -12.531 1 83.69 58 SER B CA 1
ATOM 1686 C C . SER B 1 58 ? 0.96 -9.938 -13.039 1 83.69 58 SER B C 1
ATOM 1688 O O . SER B 1 58 ? 1.755 -10 -13.977 1 83.69 58 SER B O 1
ATOM 1690 N N . ASN B 1 59 ? 0.459 -10.961 -12.289 1 83.94 59 ASN B N 1
ATOM 1691 C CA . ASN B 1 59 ? 0.973 -12.289 -12.625 1 83.94 59 ASN B CA 1
ATOM 1692 C C . ASN B 1 59 ? -0.075 -13.375 -12.398 1 83.94 59 ASN B C 1
ATOM 1694 O O . ASN B 1 59 ? -1.119 -13.117 -11.797 1 83.94 59 ASN B O 1
ATOM 1698 N N . THR B 1 60 ? 0.249 -14.5 -13 1 88.06 60 THR B N 1
ATOM 1699 C CA . THR B 1 60 ? -0.519 -15.711 -12.734 1 88.06 60 THR B CA 1
ATOM 1700 C C . THR B 1 60 ? 0.273 -16.672 -11.852 1 88.06 60 THR B C 1
ATOM 1702 O O . THR B 1 60 ? 1.419 -17 -12.164 1 88.06 60 THR B O 1
ATOM 1705 N N . LEU B 1 61 ? -0.374 -17.062 -10.766 1 90.75 61 LEU B N 1
ATOM 1706 C CA . LEU B 1 61 ? 0.245 -18.047 -9.883 1 90.75 61 LEU B CA 1
ATOM 1707 C C . LEU B 1 61 ? -0.428 -19.406 -10.023 1 90.75 61 LEU B C 1
ATOM 1709 O O . LEU B 1 61 ? -1.648 -19.484 -10.188 1 90.75 61 LEU B O 1
ATOM 1713 N N . SER B 1 62 ? 0.381 -20.375 -9.992 1 92.75 62 SER B N 1
ATOM 1714 C CA . SER B 1 62 ? -0.115 -21.75 -10.055 1 92.75 62 SER B CA 1
ATOM 1715 C C . SER B 1 62 ? 0.108 -22.484 -8.734 1 92.75 62 SER B C 1
ATOM 1717 O O . SER B 1 62 ? 1.103 -22.234 -8.047 1 92.75 62 SER B O 1
ATOM 1719 N N . TYR B 1 63 ? -0.874 -23.328 -8.5 1 95 63 TYR B N 1
ATOM 1720 C CA . TYR B 1 63 ? -0.768 -24.141 -7.289 1 95 63 TYR B CA 1
ATOM 1721 C C . TYR B 1 63 ? 0.286 -25.234 -7.449 1 95 63 TYR B C 1
ATOM 1723 O O . TYR B 1 63 ? 0.292 -25.953 -8.445 1 95 63 TYR B O 1
ATOM 1731 N N . TYR B 1 64 ? 1.273 -25.25 -6.504 1 93.44 64 TYR B N 1
ATOM 1732 C CA . TYR B 1 64 ? 2.275 -26.312 -6.422 1 93.44 64 TYR B CA 1
ATOM 1733 C C . TYR B 1 64 ? 1.924 -27.312 -5.328 1 93.44 64 TYR B C 1
ATOM 1735 O O . TYR B 1 64 ? 2.18 -27.062 -4.148 1 93.44 64 TYR B O 1
ATOM 1743 N N . PRO B 1 65 ? 1.408 -28.516 -5.613 1 91 65 PRO B N 1
ATOM 1744 C CA . PRO B 1 65 ? 0.815 -29.438 -4.648 1 91 65 PRO B CA 1
ATOM 1745 C C . PRO B 1 65 ? 1.841 -30.016 -3.672 1 91 65 PRO B C 1
ATOM 1747 O O . PRO B 1 65 ? 1.513 -30.281 -2.514 1 91 65 PRO B O 1
ATOM 1750 N N . TYR B 1 66 ? 3.088 -30.172 -4.023 1 91.5 66 TYR B N 1
ATOM 1751 C CA . TYR B 1 66 ? 4.078 -30.797 -3.16 1 91.5 66 TYR B CA 1
ATOM 1752 C C . TYR B 1 66 ? 4.496 -29.859 -2.031 1 91.5 66 TYR B C 1
ATOM 1754 O O . TYR B 1 66 ? 4.957 -30.312 -0.98 1 91.5 66 TYR B O 1
ATOM 1762 N N . GLY B 1 67 ? 4.309 -28.547 -2.209 1 91.75 67 GLY B N 1
ATOM 1763 C CA . GLY B 1 67 ? 4.652 -27.578 -1.176 1 91.75 67 GLY B CA 1
ATOM 1764 C C . GLY B 1 67 ? 3.447 -26.844 -0.616 1 91.75 67 GLY B C 1
ATOM 1765 O O . GLY B 1 67 ? 3.572 -26.062 0.329 1 91.75 67 GLY B O 1
ATOM 1766 N N . SER B 1 68 ? 2.326 -27.094 -1.23 1 93.5 68 SER B N 1
ATOM 1767 C CA . SER B 1 68 ? 1.056 -26.5 -0.831 1 93.5 68 SER B CA 1
ATOM 1768 C C . SER B 1 68 ? 1.129 -24.969 -0.857 1 93.5 68 SER B C 1
ATOM 1770 O O . SER B 1 68 ? 0.764 -24.312 0.117 1 93.5 68 SER B O 1
ATOM 1772 N N . PHE B 1 69 ? 1.65 -24.484 -1.866 1 94.56 69 PHE B N 1
ATOM 1773 C CA . PHE B 1 69 ? 1.724 -23.031 -2.027 1 94.56 69 PHE B CA 1
ATOM 1774 C C . PHE B 1 69 ? 1.454 -22.641 -3.473 1 94.56 69 PHE B C 1
ATOM 1776 O O . PHE B 1 69 ? 1.491 -23.484 -4.371 1 94.56 69 PHE B O 1
ATOM 1783 N N . LEU B 1 70 ? 1.138 -21.391 -3.742 1 94.56 70 LEU B N 1
ATOM 1784 C CA . LEU B 1 70 ? 1.045 -20.797 -5.074 1 94.56 70 LEU B CA 1
ATOM 1785 C C . LEU B 1 70 ? 2.381 -20.203 -5.492 1 94.56 70 LEU B C 1
ATOM 1787 O O . LEU B 1 70 ? 3.086 -19.609 -4.672 1 94.56 70 LEU B O 1
ATOM 1791 N N . THR B 1 71 ? 2.631 -20.266 -6.844 1 93.19 71 THR B N 1
ATOM 1792 C CA . THR B 1 71 ? 3.91 -19.75 -7.32 1 93.19 71 THR B CA 1
ATOM 1793 C C . THR B 1 71 ? 3.822 -19.359 -8.797 1 93.19 71 THR B C 1
ATOM 1795 O O . THR B 1 71 ? 2.916 -19.797 -9.508 1 93.19 71 THR B O 1
ATOM 1798 N N . ASN B 1 72 ? 4.645 -18.375 -9.312 1 87 72 ASN B N 1
ATOM 1799 C CA . ASN B 1 72 ? 4.617 -17.891 -10.695 1 87 72 ASN B CA 1
ATOM 1800 C C . ASN B 1 72 ? 5.277 -18.891 -11.648 1 87 72 ASN B C 1
ATOM 1802 O O . ASN B 1 72 ? 4.984 -18.891 -12.844 1 87 72 ASN B O 1
ATOM 1806 N N . GLY B 1 73 ? 6.09 -19.781 -11.312 1 76.25 73 GLY B N 1
ATOM 1807 C CA . GLY B 1 73 ? 6.754 -20.766 -12.148 1 76.25 73 GLY B CA 1
ATOM 1808 C C . GLY B 1 73 ? 7.684 -20.156 -13.18 1 76.25 73 GLY B C 1
ATOM 1809 O O . GLY B 1 73 ? 8.609 -20.812 -13.664 1 76.25 73 GLY B O 1
ATOM 1810 N N . ASN B 1 74 ? 7.34 -18.875 -13.75 1 75.62 74 ASN B N 1
ATOM 1811 C CA . ASN B 1 74 ? 8.141 -18.203 -14.766 1 75.62 74 ASN B CA 1
ATOM 1812 C C . ASN B 1 74 ? 8.469 -16.766 -14.367 1 75.62 74 ASN B C 1
ATOM 1814 O O . ASN B 1 74 ? 8.008 -16.281 -13.328 1 75.62 74 ASN B O 1
ATOM 1818 N N . SER B 1 75 ? 9.344 -16.156 -15.242 1 75.31 75 SER B N 1
ATOM 1819 C CA . SER B 1 75 ? 9.672 -14.742 -15.039 1 75.31 75 SER B CA 1
ATOM 1820 C C 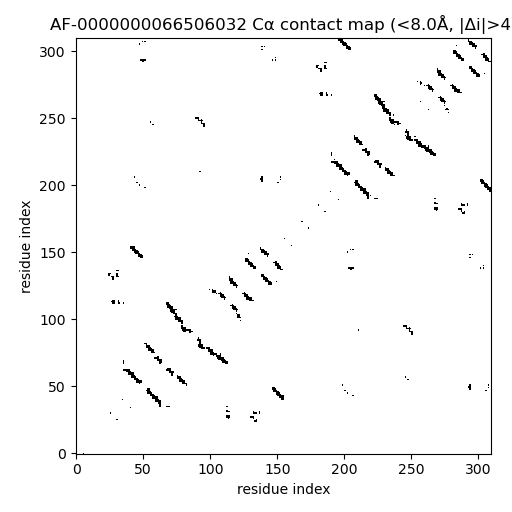. SER B 1 75 ? 8.445 -13.859 -15.242 1 75.31 75 SER B C 1
ATOM 1822 O O . SER B 1 75 ? 7.504 -14.242 -15.93 1 75.31 75 SER B O 1
ATOM 1824 N N . PHE B 1 76 ? 8.469 -12.781 -14.531 1 73.31 76 PHE B N 1
ATOM 1825 C CA . PHE B 1 76 ? 7.352 -11.859 -14.648 1 73.31 76 PHE B CA 1
ATOM 1826 C C . PHE B 1 76 ? 7.84 -10.414 -14.688 1 73.31 76 PHE B C 1
ATOM 1828 O O . PHE B 1 76 ? 8.844 -10.078 -14.055 1 73.31 76 PHE B O 1
ATOM 1835 N N . PRO B 1 77 ? 7.223 -9.672 -15.352 1 75.19 77 PRO B N 1
ATOM 1836 C CA . PRO B 1 77 ? 7.59 -8.258 -15.398 1 75.19 77 PRO B CA 1
ATOM 1837 C C . PRO B 1 77 ? 7.082 -7.477 -14.188 1 75.19 77 PRO B C 1
ATOM 1839 O O . PRO B 1 77 ? 6.027 -7.797 -13.641 1 75.19 77 PRO B O 1
ATOM 1842 N N . ALA B 1 78 ? 7.953 -6.527 -13.719 1 79.69 78 ALA B N 1
ATOM 1843 C CA . ALA B 1 78 ? 7.57 -5.547 -12.703 1 79.69 78 ALA B CA 1
ATOM 1844 C C . ALA B 1 78 ? 7.676 -4.125 -13.25 1 79.69 78 ALA B C 1
ATOM 1846 O O . ALA B 1 78 ? 8.656 -3.779 -13.914 1 79.69 78 ALA B O 1
ATOM 1847 N N . LEU B 1 79 ? 6.719 -3.352 -12.961 1 79.12 79 LEU B N 1
ATOM 1848 C CA . LEU B 1 79 ? 6.715 -1.948 -13.352 1 79.12 79 LEU B CA 1
ATOM 1849 C C . LEU B 1 79 ? 7.02 -1.047 -12.164 1 79.12 79 LEU B C 1
ATOM 1851 O O . LEU B 1 79 ? 6.43 -1.208 -11.094 1 79.12 79 LEU B O 1
ATOM 1855 N N . PHE B 1 80 ? 7.914 -0.117 -12.422 1 78.56 80 PHE B N 1
ATOM 1856 C CA . PHE B 1 80 ? 8.344 0.776 -11.352 1 78.56 80 PHE B CA 1
ATOM 1857 C C . PHE B 1 80 ? 7.855 2.197 -11.602 1 78.56 80 PHE B C 1
ATOM 1859 O O . PHE B 1 80 ? 7.859 2.67 -12.734 1 78.56 80 PHE B O 1
ATOM 1866 N N . SER B 1 81 ? 7.562 2.795 -10.484 1 74.25 81 SER B N 1
ATOM 1867 C CA . SER B 1 81 ? 7.324 4.23 -10.578 1 74.25 81 SER B CA 1
ATOM 1868 C C . SER B 1 81 ? 8.633 5.004 -10.68 1 74.25 81 SER B C 1
ATOM 1870 O O . SER B 1 81 ? 9.672 4.547 -10.195 1 74.25 81 SER B O 1
ATOM 1872 N N . SER B 1 82 ? 8.75 5.895 -11.633 1 60.91 82 SER B N 1
ATOM 1873 C CA . SER B 1 82 ? 9.93 6.758 -11.719 1 60.91 82 SER B CA 1
ATOM 1874 C C . SER B 1 82 ? 9.688 8.094 -11.016 1 60.91 82 SER B C 1
ATOM 1876 O O . SER B 1 82 ? 8.617 8.695 -11.172 1 60.91 82 SER B O 1
ATOM 1878 N N . ARG B 1 83 ? 10.5 8.328 -9.953 1 51.5 83 ARG B N 1
ATOM 1879 C CA . ARG B 1 83 ? 10.445 9.602 -9.234 1 51.5 83 ARG B CA 1
ATOM 1880 C C . ARG B 1 83 ? 10.633 10.781 -10.188 1 51.5 83 ARG B C 1
ATOM 1882 O O . ARG B 1 83 ? 10.062 11.852 -9.969 1 51.5 83 ARG B O 1
ATOM 1889 N N . THR B 1 84 ? 11.688 10.617 -10.867 1 46.38 84 THR B N 1
ATOM 1890 C CA . THR B 1 84 ? 12.203 11.758 -11.609 1 46.38 84 THR B CA 1
ATOM 1891 C C . THR B 1 84 ? 11.195 12.227 -12.664 1 46.38 84 THR B C 1
ATOM 1893 O O . THR B 1 84 ? 11.273 13.359 -13.141 1 46.38 84 THR B O 1
ATOM 1896 N N . LYS B 1 85 ? 10.781 11.281 -13.289 1 42.25 85 LYS B N 1
ATOM 1897 C CA . LYS B 1 85 ? 10.18 11.906 -14.469 1 42.25 85 LYS B CA 1
ATOM 1898 C C . LYS B 1 85 ? 8.961 12.727 -14.086 1 42.25 85 LYS B C 1
ATOM 1900 O O . LYS B 1 85 ? 7.824 12.344 -14.391 1 42.25 85 LYS B O 1
ATOM 1905 N N . THR B 1 86 ? 8.938 13.023 -12.828 1 38.09 86 THR B N 1
ATOM 1906 C CA . THR B 1 86 ? 7.941 14.055 -12.555 1 38.09 86 THR B CA 1
ATOM 1907 C C . THR B 1 86 ? 8.18 15.281 -13.422 1 38.09 86 THR B C 1
ATOM 1909 O O . THR B 1 86 ? 9.203 15.953 -13.281 1 38.09 86 THR B O 1
ATOM 1912 N N . THR B 1 87 ? 8.031 15.211 -14.586 1 37.66 87 THR B N 1
ATOM 1913 C CA . THR B 1 87 ? 8.172 16.484 -15.297 1 37.66 87 THR B CA 1
ATOM 1914 C C . THR B 1 87 ? 7.312 17.562 -14.656 1 37.66 87 THR B C 1
ATOM 1916 O O . THR B 1 87 ? 6.309 17.266 -14 1 37.66 87 THR B O 1
ATOM 1919 N N . PRO B 1 88 ? 7.871 18.641 -14.562 1 38.81 88 PRO B N 1
ATOM 1920 C CA . PRO B 1 88 ? 7.016 19.781 -14.219 1 38.81 88 PRO B CA 1
ATOM 1921 C C . PRO B 1 88 ? 5.582 19.609 -14.711 1 38.81 88 PRO B C 1
ATOM 1923 O O . PRO B 1 88 ? 4.641 20.109 -14.086 1 38.81 88 PRO B O 1
ATOM 1926 N N . SER B 1 89 ? 5.383 19.062 -15.828 1 37.66 89 SER B N 1
ATOM 1927 C CA . SER B 1 89 ? 4.176 19.016 -16.656 1 37.66 89 SER B CA 1
ATOM 1928 C C . SER B 1 89 ? 3.357 17.766 -16.359 1 37.66 89 SER B C 1
ATOM 1930 O O . SER B 1 89 ? 2.262 17.594 -16.906 1 37.66 89 SER B O 1
ATOM 1932 N N . GLY B 1 90 ? 3.725 16.875 -15.578 1 39.59 90 GLY B N 1
ATOM 1933 C CA . GLY B 1 90 ? 2.877 15.742 -15.211 1 39.59 90 GLY B CA 1
ATOM 1934 C C . GLY B 1 90 ? 3.646 14.594 -14.594 1 39.59 90 GLY B C 1
ATOM 1935 O O . GLY B 1 90 ? 4.844 14.43 -14.844 1 39.59 90 GLY B O 1
ATOM 1936 N N . VAL B 1 91 ? 3.613 14.289 -13.32 1 44.03 91 VAL B N 1
ATOM 1937 C CA . VAL B 1 91 ? 4.18 13.203 -12.531 1 44.03 91 VAL B CA 1
ATOM 1938 C C . VAL B 1 91 ? 3.912 11.867 -13.219 1 44.03 91 VAL B C 1
ATOM 1940 O O . VAL B 1 91 ? 2.758 11.484 -13.422 1 44.03 91 VAL B O 1
ATOM 1943 N N . GLN B 1 92 ? 4.773 11.562 -14.25 1 49.25 92 GLN B N 1
ATOM 1944 C CA . GLN B 1 92 ? 4.516 10.203 -14.719 1 49.25 92 GLN B CA 1
ATOM 1945 C C . GLN B 1 92 ? 5.18 9.172 -13.812 1 49.25 92 GLN B C 1
ATOM 1947 O O . GLN B 1 92 ? 6.336 8.797 -14.031 1 49.25 92 GLN B O 1
ATOM 1952 N N . PRO B 1 93 ? 4.535 8.922 -12.773 1 57.66 93 PRO B N 1
ATOM 1953 C CA . PRO B 1 93 ? 5.312 8.078 -11.859 1 57.66 93 PRO B CA 1
ATOM 1954 C C . PRO B 1 93 ? 5.605 6.699 -12.438 1 57.66 93 PRO B C 1
ATOM 1956 O O . PRO B 1 93 ? 6.523 6.012 -11.969 1 57.66 93 PRO B O 1
ATOM 1959 N N . PHE B 1 94 ? 4.832 6.277 -13.461 1 58.5 94 PHE B N 1
ATOM 1960 C CA . PHE B 1 94 ? 5.066 4.906 -13.898 1 58.5 94 PHE B CA 1
ATOM 1961 C C . PHE B 1 94 ? 5.348 4.859 -15.398 1 58.5 94 PHE B C 1
ATOM 1963 O O . PHE B 1 94 ? 4.637 5.484 -16.188 1 58.5 94 PHE B O 1
ATOM 1970 N N . ASP B 1 95 ? 6.625 4.641 -15.797 1 54.44 95 ASP B N 1
ATOM 1971 C CA . ASP B 1 95 ? 7.02 4.477 -17.188 1 54.44 95 ASP B CA 1
ATOM 1972 C C . ASP B 1 95 ? 7.156 2.996 -17.547 1 54.44 95 ASP B C 1
ATOM 1974 O O . ASP B 1 95 ? 7.93 2.27 -16.922 1 54.44 95 ASP B O 1
ATOM 1978 N N . ILE B 1 96 ? 6.309 2.514 -18.5 1 54 96 ILE B N 1
ATOM 1979 C CA . ILE B 1 96 ? 6.309 1.123 -18.938 1 54 96 ILE B CA 1
ATOM 1980 C C . ILE B 1 96 ? 7.699 0.744 -19.453 1 54 96 ILE B C 1
ATOM 1982 O O . ILE B 1 96 ? 8.086 -0.426 -19.406 1 54 96 ILE B O 1
ATOM 1986 N N . ASP B 1 97 ? 8.289 1.74 -19.984 1 57.03 97 ASP B N 1
ATOM 1987 C CA . ASP B 1 97 ? 9.609 1.445 -20.531 1 57.03 97 ASP B CA 1
ATOM 1988 C C . ASP B 1 97 ? 10.609 1.126 -19.422 1 57.03 97 ASP B C 1
ATOM 1990 O O . ASP B 1 97 ? 11.711 0.637 -19.688 1 57.03 97 ASP B O 1
ATOM 1994 N N . GLN B 1 98 ? 10.07 1.284 -18.172 1 57 98 GLN B N 1
ATOM 1995 C CA . GLN B 1 98 ? 10.93 0.979 -17.031 1 57 98 GLN B CA 1
ATOM 1996 C C . GLN B 1 98 ? 10.57 -0.367 -16.422 1 57 98 GLN B C 1
ATOM 1998 O O . GLN B 1 98 ? 10.789 -0.584 -15.219 1 57 98 GLN B O 1
ATOM 2003 N N . LYS B 1 99 ? 10.008 -1.192 -17.219 1 62.75 99 LYS B N 1
ATOM 2004 C CA . LYS B 1 99 ? 9.727 -2.547 -16.75 1 62.75 99 LYS B CA 1
ATOM 2005 C C . LYS B 1 99 ? 11.023 -3.311 -16.484 1 62.75 99 LYS B C 1
ATOM 2007 O O . LYS B 1 99 ? 11.984 -3.209 -17.25 1 62.75 99 LYS B O 1
ATOM 2012 N N . GLN B 1 100 ? 11.031 -3.822 -15.273 1 66.38 100 GLN B N 1
ATOM 2013 C CA . GLN B 1 100 ? 12.133 -4.711 -14.922 1 66.38 100 GLN B CA 1
ATOM 2014 C C . GLN B 1 100 ? 11.648 -6.148 -14.758 1 66.38 100 GLN B C 1
ATOM 2016 O O . GLN B 1 100 ? 10.633 -6.398 -14.102 1 66.38 100 GLN B O 1
ATOM 2021 N N . THR B 1 101 ? 12.156 -7.004 -15.688 1 63.38 101 THR B N 1
ATOM 2022 C CA . THR B 1 101 ? 11.75 -8.406 -15.617 1 63.38 101 THR B CA 1
ATOM 2023 C C . THR B 1 101 ? 12.43 -9.109 -14.445 1 63.38 101 THR B C 1
ATOM 2025 O O . THR B 1 101 ? 13.625 -8.906 -14.203 1 63.38 101 THR B O 1
ATOM 2028 N N . SER B 1 102 ? 11.633 -9.562 -13.609 1 58.81 102 SER B N 1
ATOM 2029 C CA . SER B 1 102 ? 12.188 -10.523 -12.656 1 58.81 102 SER B CA 1
ATOM 2030 C C . SER B 1 102 ? 12.336 -11.898 -13.289 1 58.81 102 SER B C 1
ATOM 2032 O O . SER B 1 102 ? 11.336 -12.531 -13.648 1 58.81 102 SER B O 1
ATOM 2034 N N . PHE B 1 103 ? 13.391 -12.141 -14.062 1 53.19 103 PHE B N 1
ATOM 2035 C CA . PHE B 1 103 ? 13.672 -13.305 -14.891 1 53.19 103 PHE B CA 1
ATOM 2036 C C . PHE B 1 103 ? 13.492 -14.594 -14.094 1 53.19 103 PHE B C 1
ATOM 2038 O O . PHE B 1 103 ? 12.82 -15.523 -14.547 1 53.19 103 PHE B O 1
ATOM 2045 N N . TYR B 1 104 ? 14.672 -15.031 -13.492 1 48.62 104 TYR B N 1
ATOM 2046 C CA . TYR B 1 104 ? 15.133 -16.422 -13.477 1 48.62 104 TYR B CA 1
ATOM 2047 C C . TYR B 1 104 ? 14.305 -17.25 -12.5 1 48.62 104 TYR B C 1
ATOM 2049 O O . TYR B 1 104 ? 14.391 -18.484 -12.508 1 48.62 104 TYR B O 1
ATOM 2057 N N . ASP B 1 105 ? 13.789 -16.797 -11.398 1 56.38 105 ASP B N 1
ATOM 2058 C CA . ASP B 1 105 ? 13.844 -17.875 -10.422 1 56.38 105 ASP B CA 1
ATOM 2059 C C . ASP B 1 105 ? 12.531 -18.656 -10.391 1 56.38 105 ASP B C 1
ATOM 2061 O O . ASP B 1 105 ? 11.453 -18.062 -10.406 1 56.38 105 ASP B O 1
ATOM 2065 N N . ARG B 1 106 ? 12.609 -19.75 -10.93 1 59.53 106 ARG B N 1
ATOM 2066 C CA . ARG B 1 106 ? 11.594 -20.734 -10.57 1 59.53 106 ARG B CA 1
ATOM 2067 C C . ARG B 1 106 ? 11.156 -20.562 -9.117 1 59.53 106 ARG B C 1
ATOM 2069 O O . ARG B 1 106 ? 11.992 -20.609 -8.211 1 59.53 106 ARG B O 1
ATOM 2076 N N . SER B 1 107 ? 9.914 -19.953 -8.906 1 65.12 107 SER B N 1
ATOM 2077 C CA . SER B 1 107 ? 9.359 -19.781 -7.57 1 65.12 107 SER B CA 1
ATOM 2078 C C . SER B 1 107 ? 9.758 -18.438 -6.969 1 65.12 107 SER B C 1
ATOM 2080 O O . SER B 1 107 ? 10.203 -18.375 -5.824 1 65.12 107 SER B O 1
ATOM 2082 N N . GLY B 1 108 ? 9.773 -17.438 -7.82 1 86.38 108 GLY B N 1
ATOM 2083 C CA . GLY B 1 108 ? 10.102 -16.094 -7.348 1 86.38 108 GLY B CA 1
ATOM 2084 C C . GLY B 1 108 ? 9.055 -15.531 -6.398 1 86.38 108 GLY B C 1
ATOM 2085 O O . GLY B 1 108 ? 9.367 -14.664 -5.582 1 86.38 108 GLY B O 1
ATOM 2086 N N . ILE B 1 109 ? 7.879 -16.062 -6.543 1 90.44 109 ILE B N 1
ATOM 2087 C CA . ILE B 1 109 ? 6.785 -15.727 -5.637 1 90.44 109 ILE B CA 1
ATOM 2088 C C . ILE B 1 109 ? 6.258 -17 -4.98 1 90.44 109 ILE B C 1
ATOM 2090 O O . ILE B 1 109 ? 5.914 -17.969 -5.672 1 90.44 109 ILE B O 1
ATOM 2094 N N . ILE B 1 110 ? 6.242 -17.047 -3.734 1 93.12 110 ILE B N 1
ATOM 2095 C CA . ILE B 1 110 ? 5.645 -18.156 -2.988 1 93.12 110 ILE B CA 1
ATOM 2096 C C . ILE B 1 110 ? 4.59 -17.609 -2.025 1 93.12 110 ILE B C 1
ATOM 2098 O O . ILE B 1 110 ? 4.91 -16.875 -1.094 1 93.12 110 ILE B O 1
ATOM 2102 N N . LEU B 1 111 ? 3.357 -17.953 -2.283 1 95.62 111 LEU B N 1
ATOM 2103 C CA . LEU B 1 111 ? 2.244 -17.594 -1.413 1 95.62 111 LEU B CA 1
ATOM 2104 C C . LEU B 1 111 ? 1.66 -18.828 -0.739 1 95.62 111 LEU B C 1
ATOM 2106 O O . LEU B 1 111 ? 1.255 -19.781 -1.415 1 95.62 111 LEU B O 1
ATOM 2110 N N . ARG B 1 112 ? 1.598 -18.75 0.502 1 96.31 112 ARG B N 1
ATOM 2111 C CA . ARG B 1 112 ? 1.018 -19.859 1.257 1 96.31 112 ARG B CA 1
ATOM 2112 C C . ARG B 1 112 ? -0.371 -19.5 1.775 1 96.31 112 ARG B C 1
ATOM 2114 O O . ARG B 1 112 ? -0.713 -18.312 1.881 1 96.31 112 ARG B O 1
ATOM 2121 N N . GLN B 1 113 ? -1.065 -20.469 2.188 1 94.44 113 GLN B N 1
ATOM 2122 C CA . GLN B 1 113 ? -2.467 -20.312 2.557 1 94.44 113 GLN B CA 1
ATOM 2123 C C . GLN B 1 113 ? -2.605 -19.516 3.859 1 94.44 113 GLN B C 1
ATOM 2125 O O . GLN B 1 113 ? -3.652 -18.922 4.121 1 94.44 113 GLN B O 1
ATOM 2130 N N . ASP B 1 114 ? -1.586 -19.516 4.695 1 94.06 114 ASP B N 1
ATOM 2131 C CA . ASP B 1 114 ? -1.647 -18.797 5.973 1 94.06 114 ASP B CA 1
ATOM 2132 C C . ASP B 1 114 ? -1.359 -17.312 5.793 1 94.06 114 ASP B C 1
ATOM 2134 O O . ASP B 1 114 ? -1.333 -16.562 6.766 1 94.06 114 ASP B O 1
ATOM 2138 N N . GLY B 1 115 ? -1.088 -16.953 4.535 1 95.19 115 GLY B N 1
ATOM 2139 C CA . GLY B 1 115 ? -0.856 -15.547 4.25 1 95.19 115 GLY B CA 1
ATOM 2140 C C . GLY B 1 115 ? 0.616 -15.188 4.172 1 95.19 115 GLY B C 1
ATOM 2141 O O . GLY B 1 115 ? 0.967 -14.039 3.898 1 95.19 115 GLY B O 1
ATOM 2142 N N . SER B 1 116 ? 1.439 -16.172 4.422 1 96.81 116 SER B N 1
ATOM 2143 C CA . SER B 1 116 ? 2.863 -15.898 4.258 1 96.81 116 SER B CA 1
ATOM 2144 C C . SER B 1 116 ? 3.246 -15.82 2.783 1 96.81 116 SER B C 1
ATOM 2146 O O . SER B 1 116 ? 2.887 -16.703 1.997 1 96.81 116 SER B O 1
ATOM 2148 N N . LEU B 1 117 ? 3.926 -14.773 2.424 1 95.69 117 LEU B N 1
ATOM 2149 C CA . LEU B 1 117 ? 4.402 -14.531 1.067 1 95.69 117 LEU B CA 1
ATOM 2150 C C . LEU B 1 117 ? 5.906 -14.289 1.055 1 95.69 117 LEU B C 1
ATOM 2152 O O . LEU B 1 117 ? 6.422 -13.516 1.866 1 95.69 117 LEU B O 1
ATOM 2156 N N . SER B 1 118 ? 6.566 -15 0.249 1 93.88 118 SER B N 1
ATOM 2157 C CA . SER B 1 118 ? 7.984 -14.742 0.012 1 93.88 118 SER B CA 1
ATOM 2158 C C . SER B 1 118 ? 8.258 -14.453 -1.461 1 93.88 118 SER B C 1
ATOM 2160 O O . SER B 1 118 ? 7.641 -15.055 -2.342 1 93.88 118 SER B O 1
ATOM 2162 N N . MET B 1 119 ? 9.109 -13.539 -1.635 1 91.06 119 MET B N 1
ATOM 2163 C CA . MET B 1 119 ? 9.477 -13.172 -2.998 1 91.06 119 MET B CA 1
ATOM 2164 C C . MET B 1 119 ? 10.992 -13.078 -3.146 1 91.06 119 MET B C 1
ATOM 2166 O O . MET B 1 119 ? 11.68 -12.609 -2.236 1 91.06 119 MET B O 1
ATOM 2170 N N . ARG B 1 120 ? 11.414 -13.523 -4.25 1 86.88 120 ARG B N 1
ATOM 2171 C CA . ARG B 1 120 ? 12.797 -13.359 -4.684 1 86.88 120 ARG B CA 1
ATOM 2172 C C . ARG B 1 120 ? 12.875 -12.633 -6.023 1 86.88 120 ARG B C 1
ATOM 2174 O O . ARG B 1 120 ? 12.781 -13.266 -7.078 1 86.88 120 ARG B O 1
ATOM 2181 N N . ALA B 1 121 ? 12.938 -11.305 -5.914 1 78.25 121 ALA B N 1
ATOM 2182 C CA . ALA B 1 121 ? 13.031 -10.5 -7.133 1 78.25 121 ALA B CA 1
ATOM 2183 C C . ALA B 1 121 ? 14.453 -10 -7.348 1 78.25 121 ALA B C 1
ATOM 2185 O O . ALA B 1 121 ? 15.148 -9.648 -6.387 1 78.25 121 ALA B O 1
ATOM 2186 N N . LEU B 1 122 ? 14.836 -9.906 -8.516 1 76.62 122 LEU B N 1
ATOM 2187 C CA . LEU B 1 122 ? 16.188 -9.477 -8.852 1 76.62 122 LEU B CA 1
ATOM 2188 C C . LEU B 1 122 ? 16.422 -8.031 -8.414 1 76.62 122 LEU B C 1
ATOM 2190 O O . LEU B 1 122 ? 17.531 -7.66 -8.047 1 76.62 122 LEU B O 1
ATOM 2194 N N . TRP B 1 123 ? 15.445 -7.266 -8.375 1 75.5 123 TRP B N 1
ATOM 2195 C CA . TRP B 1 123 ? 15.586 -5.836 -8.133 1 75.5 123 TRP B CA 1
ATOM 2196 C C . TRP B 1 123 ? 15.594 -5.539 -6.633 1 75.5 123 TRP B C 1
ATOM 2198 O O . TRP B 1 123 ? 15.836 -4.402 -6.219 1 75.5 123 TRP B O 1
ATOM 2208 N N . SER B 1 124 ? 15.273 -6.387 -5.684 1 77.69 124 SER B N 1
ATOM 2209 C CA . SER B 1 124 ? 15.172 -6.109 -4.254 1 77.69 124 SER B CA 1
ATOM 2210 C C . SER B 1 124 ? 15.914 -7.16 -3.434 1 77.69 124 SER B C 1
ATOM 2212 O O . SER B 1 124 ? 16.172 -6.961 -2.246 1 77.69 124 SER B O 1
ATOM 2214 N N . GLY B 1 125 ? 16.203 -8.289 -3.992 1 81.94 125 GLY B N 1
ATOM 2215 C CA . GLY B 1 125 ? 16.578 -9.438 -3.176 1 81.94 125 GLY B CA 1
ATOM 2216 C C . GLY B 1 125 ? 15.383 -10.133 -2.555 1 81.94 125 GLY B C 1
ATOM 2217 O O . GLY B 1 125 ? 14.242 -9.742 -2.781 1 81.94 125 GLY B O 1
ATOM 2218 N N . PRO B 1 126 ? 15.711 -11.219 -1.774 1 88.25 126 PRO B N 1
ATOM 2219 C CA . PRO B 1 126 ? 14.594 -11.961 -1.179 1 88.25 126 PRO B CA 1
ATOM 2220 C C . PRO B 1 126 ? 13.961 -11.234 0.002 1 88.25 126 PRO B C 1
ATOM 2222 O O . PRO B 1 126 ? 14.664 -10.586 0.784 1 88.25 126 PRO B O 1
ATOM 2225 N N . PHE B 1 127 ? 12.672 -11.305 0.176 1 92.06 127 PHE B N 1
ATOM 2226 C CA . PHE B 1 127 ? 11.977 -10.789 1.352 1 92.06 127 PHE B CA 1
ATOM 2227 C C . PHE B 1 127 ? 10.734 -11.617 1.648 1 92.06 127 PHE B C 1
ATOM 2229 O O . PHE B 1 127 ? 10.305 -12.422 0.819 1 92.06 127 PHE B O 1
ATOM 2236 N N . THR B 1 128 ? 10.227 -11.492 2.824 1 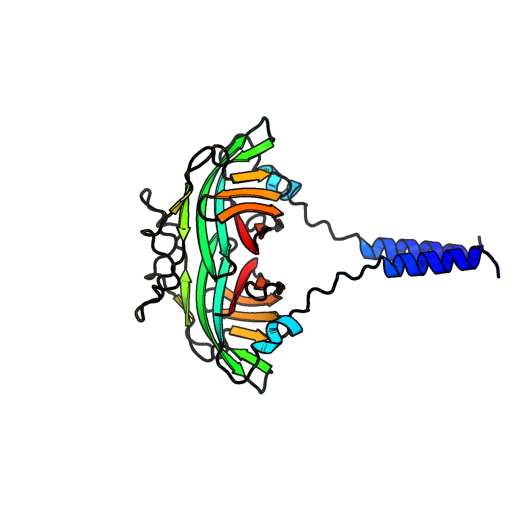94.94 128 THR B N 1
ATOM 2237 C CA . THR B 1 128 ? 9.016 -12.18 3.27 1 94.94 128 THR B CA 1
ATOM 2238 C C . THR B 1 128 ? 8.016 -11.188 3.863 1 94.94 128 THR B C 1
ATOM 2240 O O . THR B 1 128 ? 8.406 -10.125 4.359 1 94.94 128 THR B O 1
ATOM 2243 N N . VAL B 1 129 ? 6.797 -11.531 3.732 1 95.38 129 VAL B N 1
ATOM 2244 C CA . VAL B 1 129 ? 5.73 -10.734 4.336 1 95.38 129 VAL B CA 1
ATOM 2245 C C . VAL B 1 129 ? 4.645 -11.664 4.879 1 95.38 129 VAL B C 1
ATOM 2247 O O . VAL B 1 129 ? 4.312 -12.672 4.262 1 95.38 129 VAL B O 1
ATOM 2250 N N . ASN B 1 130 ? 4.184 -11.367 6.039 1 95.31 130 ASN B N 1
ATOM 2251 C CA . ASN B 1 130 ? 2.943 -11.945 6.539 1 95.31 130 ASN B CA 1
ATOM 2252 C C . ASN B 1 130 ? 1.748 -11.039 6.262 1 95.31 130 ASN B C 1
ATOM 2254 O O . ASN B 1 130 ? 1.601 -9.992 6.891 1 95.31 130 ASN B O 1
ATOM 2258 N N . LEU B 1 131 ? 0.893 -11.516 5.379 1 94.94 131 LEU B N 1
ATOM 2259 C CA . LEU B 1 131 ? -0.237 -10.695 4.961 1 94.94 131 LEU B CA 1
ATOM 2260 C C . LEU B 1 131 ? -1.317 -10.664 6.035 1 94.94 131 LEU B C 1
ATOM 2262 O O . LEU B 1 131 ? -1.574 -11.68 6.691 1 94.94 131 LEU B O 1
ATOM 2266 N N . THR B 1 132 ? -1.79 -9.547 6.238 1 93.19 132 THR B N 1
ATOM 2267 C CA . THR B 1 132 ? -3.096 -9.375 6.867 1 93.19 132 THR B CA 1
ATOM 2268 C C . THR B 1 132 ? -4.215 -9.516 5.836 1 93.19 132 THR B C 1
ATOM 2270 O O . THR B 1 132 ? -4.266 -8.75 4.867 1 93.19 132 THR B O 1
ATOM 2273 N N . CYS B 1 133 ? -4.996 -10.492 6.023 1 90.75 133 CYS B N 1
ATOM 2274 C CA . CYS B 1 133 ? -6.082 -10.758 5.086 1 90.75 133 CYS B CA 1
ATOM 2275 C C . CYS B 1 133 ? -7.375 -10.094 5.547 1 90.75 133 CYS B C 1
ATOM 2277 O O . CYS B 1 133 ? -7.801 -10.281 6.691 1 90.75 133 CYS B O 1
ATOM 2279 N N . THR B 1 134 ? -7.844 -9.188 4.703 1 78.25 134 THR B N 1
ATOM 2280 C CA . THR B 1 134 ? -9.055 -8.453 5.07 1 78.25 134 THR B CA 1
ATOM 2281 C C . THR B 1 134 ? -10.305 -9.211 4.637 1 78.25 134 THR B C 1
ATOM 2283 O O . THR B 1 134 ? -10.25 -10.023 3.709 1 78.25 134 THR B O 1
ATOM 2286 N N . ASN B 1 135 ? -11.336 -9.102 5.391 1 65.12 135 ASN B N 1
ATOM 2287 C CA . ASN B 1 135 ? -12.594 -9.812 5.184 1 65.12 135 ASN B CA 1
ATOM 2288 C C . ASN B 1 135 ? -13.203 -9.492 3.822 1 65.12 135 ASN B C 1
ATOM 2290 O O . ASN B 1 135 ? -14.109 -10.188 3.365 1 65.12 135 ASN B O 1
ATOM 2294 N N . SER B 1 136 ? -12.758 -8.391 3.385 1 56.53 136 SER B N 1
ATOM 2295 C CA . SER B 1 136 ? -13.406 -8.117 2.109 1 56.53 136 SER B CA 1
ATOM 2296 C C . SER B 1 136 ? -12.766 -8.898 0.974 1 56.53 136 SER B C 1
ATOM 2298 O O . SER B 1 136 ? -13.195 -8.812 -0.176 1 56.53 136 SER B O 1
ATOM 2300 N N . GLY B 1 137 ? -11.82 -9.914 1.48 1 56.34 137 GLY B N 1
ATOM 2301 C CA . GLY B 1 137 ? -11.195 -10.898 0.614 1 56.34 137 GLY B CA 1
ATOM 2302 C C . GLY B 1 137 ? -10.477 -10.281 -0.572 1 56.34 137 GLY B C 1
ATOM 2303 O O . GLY B 1 137 ? -9.82 -10.984 -1.345 1 56.34 137 GLY B O 1
ATOM 2304 N N . SER B 1 138 ? -10.555 -8.898 -0.722 1 74.12 138 SER B N 1
ATOM 2305 C CA . SER B 1 138 ? -10.016 -8.484 -2.012 1 74.12 138 SER B CA 1
ATOM 2306 C C . SER B 1 138 ? -8.656 -7.809 -1.849 1 74.12 138 SER B C 1
ATOM 2308 O O . SER B 1 138 ? -7.785 -7.945 -2.705 1 74.12 138 SER B O 1
ATOM 2310 N N . LEU B 1 139 ? -8.477 -7.191 -0.701 1 87.88 139 LEU B N 1
ATOM 2311 C CA . LEU B 1 139 ? -7.199 -6.512 -0.508 1 87.88 139 LEU B CA 1
ATOM 2312 C C . LEU B 1 139 ? -6.438 -7.109 0.671 1 87.88 139 LEU B C 1
ATOM 2314 O O . LEU B 1 139 ? -6.875 -6.996 1.818 1 87.88 139 LEU B O 1
ATOM 2318 N N . ASN B 1 140 ? -5.355 -7.824 0.476 1 93.06 140 ASN B N 1
ATOM 2319 C CA . ASN B 1 140 ? -4.41 -8.328 1.469 1 93.06 140 ASN B CA 1
ATOM 2320 C C . ASN B 1 140 ? -3.139 -7.484 1.51 1 93.06 140 ASN B C 1
ATOM 2322 O O . ASN B 1 140 ? -2.658 -7.027 0.471 1 93.06 140 ASN B O 1
ATOM 2326 N N . TYR B 1 141 ? -2.627 -7.328 2.711 1 94.12 141 TYR B N 1
ATOM 2327 C CA . TYR B 1 141 ? -1.471 -6.438 2.754 1 94.12 141 TYR B CA 1
ATOM 2328 C C . TYR B 1 141 ? -0.574 -6.77 3.941 1 94.12 141 TYR B C 1
ATOM 2330 O O . TYR B 1 141 ? -0.951 -7.555 4.812 1 94.12 141 TYR B O 1
ATOM 2338 N N . GLY B 1 142 ? 0.639 -6.25 3.898 1 94.31 142 GLY B N 1
ATOM 2339 C CA . GLY B 1 142 ? 1.579 -6.383 5 1 94.31 142 GLY B CA 1
ATOM 2340 C C . GLY B 1 142 ? 2.887 -5.652 4.762 1 94.31 142 GLY B C 1
ATOM 2341 O O . GLY B 1 142 ? 3.137 -5.16 3.658 1 94.31 142 GLY B O 1
ATOM 2342 N N . ILE B 1 143 ? 3.613 -5.492 5.812 1 93.56 143 ILE B N 1
ATOM 2343 C CA . ILE B 1 143 ? 4.965 -4.949 5.719 1 93.56 143 ILE B CA 1
ATOM 2344 C C . ILE B 1 143 ? 5.973 -6.09 5.625 1 93.56 143 ILE B C 1
ATOM 2346 O O . ILE B 1 143 ? 6.008 -6.973 6.484 1 93.56 143 ILE B O 1
ATOM 2350 N N . ALA B 1 144 ? 6.73 -6.016 4.613 1 94.25 144 ALA B N 1
ATOM 2351 C CA . ALA B 1 144 ? 7.777 -7.02 4.426 1 94.25 144 ALA B CA 1
ATOM 2352 C C . ALA B 1 144 ? 8.945 -6.773 5.371 1 94.25 144 ALA B C 1
ATOM 2354 O O . ALA B 1 144 ? 9.078 -5.684 5.934 1 94.25 144 ALA B O 1
ATOM 2355 N N . ASP B 1 145 ? 9.758 -7.734 5.527 1 91.88 145 ASP B N 1
ATOM 2356 C CA . ASP B 1 145 ? 10.898 -7.648 6.434 1 91.88 145 ASP B CA 1
ATOM 2357 C C . ASP B 1 145 ? 11.938 -6.656 5.918 1 91.88 145 ASP B C 1
ATOM 2359 O O . ASP B 1 145 ? 12.797 -6.191 6.676 1 91.88 145 ASP B O 1
ATOM 2363 N N . ASN B 1 146 ? 11.867 -6.34 4.668 1 89.81 146 ASN B N 1
ATOM 2364 C CA . ASN B 1 146 ? 12.758 -5.34 4.102 1 89.81 146 ASN B CA 1
ATOM 2365 C C . ASN B 1 146 ? 12.133 -3.947 4.137 1 89.81 146 ASN B C 1
ATOM 2367 O O . ASN B 1 146 ? 12.641 -3.02 3.5 1 89.81 146 ASN B O 1
ATOM 2371 N N . GLY B 1 147 ? 10.898 -3.84 4.645 1 90.06 147 GLY B N 1
ATOM 2372 C CA . GLY B 1 147 ? 10.273 -2.545 4.855 1 90.06 147 GLY B CA 1
ATOM 2373 C C . GLY B 1 147 ? 9.273 -2.184 3.775 1 90.06 147 GLY B C 1
ATOM 2374 O O . GLY B 1 147 ? 8.656 -1.115 3.82 1 90.06 147 GLY B O 1
ATOM 2375 N N . TYR B 1 148 ? 9.039 -3.041 2.771 1 92.12 148 TYR B N 1
ATOM 2376 C CA . TYR B 1 148 ? 8.07 -2.756 1.724 1 92.12 148 TYR B CA 1
ATOM 2377 C C . TYR B 1 148 ? 6.645 -2.928 2.24 1 92.12 148 TYR B C 1
ATOM 2379 O O . TYR B 1 148 ? 6.352 -3.877 2.973 1 92.12 148 TYR B O 1
ATOM 2387 N N . LEU B 1 149 ? 5.875 -2.018 1.92 1 94.06 149 LEU B N 1
ATOM 2388 C CA . LEU B 1 149 ? 4.445 -2.283 2.014 1 94.06 149 LEU B CA 1
ATOM 2389 C C . LEU B 1 149 ? 3.961 -3.092 0.814 1 94.06 149 LEU B C 1
ATOM 2391 O O . LEU B 1 149 ? 4.16 -2.686 -0.333 1 94.06 149 LEU B O 1
ATOM 2395 N N . VAL B 1 150 ? 3.389 -4.145 1.137 1 94.56 150 VAL B N 1
ATOM 2396 C CA . VAL B 1 150 ? 2.965 -5.066 0.087 1 94.56 150 VAL B CA 1
ATOM 2397 C C . VAL B 1 150 ? 1.448 -5.23 0.123 1 94.56 150 VAL B C 1
ATOM 2399 O O . VAL B 1 150 ? 0.86 -5.398 1.194 1 94.56 150 VAL B O 1
ATOM 2402 N N . SER B 1 151 ? 0.872 -5.156 -1.038 1 94.94 151 SER B N 1
ATOM 2403 C CA . SER B 1 151 ? -0.521 -5.562 -1.183 1 94.94 151 SER B CA 1
ATOM 2404 C C . SER B 1 151 ? -0.67 -6.668 -2.225 1 94.94 151 SER B C 1
ATOM 2406 O O . SER B 1 151 ? 0.061 -6.695 -3.217 1 94.94 151 SER B O 1
ATOM 2408 N N . LEU B 1 152 ? -1.569 -7.52 -1.992 1 92.81 152 LEU B N 1
ATOM 2409 C CA . LEU B 1 152 ? -1.896 -8.633 -2.877 1 92.81 152 LEU B CA 1
ATOM 2410 C C . LEU B 1 152 ? -3.4 -8.719 -3.107 1 92.81 152 LEU B C 1
ATOM 2412 O O . LEU B 1 152 ? -4.18 -8.727 -2.152 1 92.81 152 LEU B O 1
ATOM 2416 N N . GLN B 1 153 ? -3.752 -8.828 -4.328 1 90.19 153 GLN B N 1
ATOM 2417 C CA . GLN B 1 153 ? -5.148 -9 -4.711 1 90.19 153 GLN B CA 1
ATOM 2418 C C . GLN B 1 153 ? -5.297 -10.094 -5.77 1 90.19 153 GLN B C 1
ATOM 2420 O O . GLN B 1 153 ? -4.523 -10.148 -6.727 1 90.19 153 GLN B O 1
ATOM 2425 N N . PHE B 1 154 ? -6.25 -10.867 -5.555 1 88.56 154 PHE B N 1
ATOM 2426 C CA . PHE B 1 154 ? -6.641 -11.812 -6.598 1 88.56 154 PHE B CA 1
ATOM 2427 C C . PHE B 1 154 ? -7.598 -11.164 -7.586 1 88.56 154 PHE B C 1
ATOM 2429 O O . PHE B 1 154 ? -8.453 -10.367 -7.195 1 88.56 154 PHE B O 1
ATOM 2436 N N . LYS B 1 155 ? -7.34 -11.477 -8.844 1 82.56 155 LYS B N 1
ATOM 2437 C CA . LYS B 1 155 ? -8.156 -10.914 -9.914 1 82.56 155 LYS B CA 1
ATOM 2438 C C . LYS B 1 155 ? -9.023 -11.984 -10.57 1 82.56 155 LYS B C 1
ATOM 2440 O O . LYS B 1 155 ? -8.641 -13.156 -10.625 1 82.56 155 LYS B O 1
#

Organism: Dictyostelium discoideum (NCBI:txid44689)

Sequence (310 aa):
MNFNKLFVILSTIFFLATNYIKIGEASCSEQLAGYFNEKNQNVQLTFVRPQGDVVYISNTLSYYPYGSFLTNGNSFPALFSSRTKTTPSGVQPFDIDQKQTSFYDRSGIILRQDGSLSMRALWSGPFTVNLTCTNSGSLNYGIADNGYLVSLQFKMNFNKLFVILSTIFFLATNYIKIGEASCSEQLAGYFNEKNQNVQLTFVRPQGDVVYISNTLSYYPYGSFLTNGNSFPALFSSRTKTTPSGVQPFDIDQKQTSFYDRSGIILRQDGSLSMRALWSGPFTVNLTCTNSGSLNYGIADNGYLVSLQFK

Foldseek 3Di:
DDPVVVVVVVVVVVVVVVPPCPVPPDFLLVLCVVVLDQDKWWKWKWKAAPVGKIKIWIAIWGHDVVVSWTFRQFKTKIWIFCPPVCPPVHRRGTDPVRIDIQGDDGGQWTAHSRQKIWGAGPVQGIWIFRWDQGVVSAWIWTAIPNGMTMIMGID/DDPVVVVVVVVVVVVVPVCDCPVPQPFLLVLCVVVLDQDKWWKWKWKAAPVGKIKIWIAIWGHDVVVSWTFRQFKTKIWIFCQPVCPPVHRRGTDPVRIDIQGDDRGQWTAHSRQKIWGAGPVQGIWIFRWDQGPVSAWIWTAIPNGMTMIMGID

Nearest PDB structures (foldseek):
  4ki3-assembly1_B  TM=2.808E-01  e=1.054E-04  Yersinia pestis biovar Medievalis str. Harbin 35
  4ki3-assembly4_J  TM=2.676E-01  e=6.950E-04  Yersinia pestis biovar Medievalis str. Harbin 35
  2a47-assembly1_A  TM=3.290E-01  e=1.787E-01  Anemonia manjano
  4eg9-assembly1_A  TM=2.675E-01  e=2.789E+00  Staphylococcus aureus subsp. aureus NCTC 8325
  9c4o-assembly1_A  TM=2.710E-01  e=5.325E+00  Escherichia coli BW25113

Secondary structure (DSSP, 8-state):
--HHHHHHHHHHHHHHHHHH-------HHHHHGGG-SSS-EEEEEEEE-TTS-EEEEEEEEEEETTTTEEE--S-EEEEEE-SS-EETTEE--EEEEEEEEE---TTSEEEETTSEEEEEETTTEEEEEEPEEPTTSS-EEEE-TTS-EEEEEE-/--HHHHHHHHHHHHHHHHS--------HHHHHGGG-SSS-EEEEEEEE-TTS-EEEEEEEEEEETTTTEEE--S-EEEEEE-SS-EETTEE--EEEEEEEEE-S-TTSEEEETTSEEEEEETTTEEEEEEPEEPTTSS-EEEE-TTS-EEEEEE-

Solvent-accessible surface area (backbone atoms only — not comparable to full-atom values): 16166 Å² total; per-residue (Å²): 131,66,68,65,63,51,49,55,52,48,52,52,48,46,56,54,52,71,56,63,67,55,79,68,68,60,48,25,40,67,62,40,46,83,64,71,38,98,48,75,39,38,34,38,39,39,34,39,36,54,90,64,43,36,37,42,33,70,48,58,28,36,51,38,78,92,75,60,28,33,23,43,63,52,59,44,56,32,33,34,36,38,81,70,48,43,42,97,86,50,58,36,36,42,40,60,89,49,50,42,68,29,52,74,50,78,50,29,36,39,38,36,48,66,28,41,34,38,36,47,37,75,90,77,48,70,42,43,27,60,37,46,51,39,90,79,61,28,50,25,31,31,61,26,79,80,54,29,38,37,35,42,28,72,104,130,66,67,67,61,53,48,54,52,48,50,51,46,45,55,50,51,62,57,49,76,63,76,64,69,60,49,24,40,67,64,39,44,83,64,71,36,99,47,76,38,40,36,37,39,40,35,38,37,52,88,64,44,36,37,44,31,69,47,55,27,35,53,38,78,93,75,59,29,33,23,42,65,50,54,45,56,31,34,34,36,35,78,70,50,38,43,97,86,48,62,35,38,44,40,60,90,50,50,44,66,32,52,78,45,69,52,26,36,38,39,35,47,68,27,42,32,36,36,46,37,80,88,76,46,72,42,42,26,60,36,49,51,40,90,79,63,29,50,25,31,30,62,24,80,80,54,28,38,37,35,42,27,72,103

pLDDT: mean 76.6, std 17.93, range [31.3, 96.81]

Radius of gyration: 23.21 Å; Cα contacts (8 Å, |Δi|>4): 675; chains: 2; bounding box: 38×58×81 Å